Protein AF-A0A1S4BJF7-F1 (afdb_monomer_lite)

Foldseek 3Di:
DPPPVLVVLLVVLLVVLVVLLPPPPLVDQSQVDPVNLVSLLSLLVSCVVVVDLVSLLSSLVSLVSNLVSNLVSLVVDPDQCLSSLLSSLVSCLVCVVSNVHDSQVSLLSCLPRRLLPCLLPLVSLQSVLVSCLVCVVSCCVVPLVSLLVSVLSNLSSDLNNDPVCLVSVLSNVVSNDDVPRVVVVVVSLVPDPPSSVVSVVCSVPVPPPPDDDD

Secondary structure (DSSP, 8-state):
--HHHHHHHHHHHHHHHHHHHH---TTS-GGG-HHHHHHHHHHHHHHHHH--HHHHHHHHHHHHHHHHHHHHHTTT-SS--HHHHHHHHHHHHHHTTTTT--HHHHHHHIIIIIIHHHTT-HHHHHHHHHHHHHHHHHHHHH-TTHHHHTHHHHHHHHHHHGGGGHHHHHHHGGGT--TTTSTTHHHHHHTS-HHHHHHHHHHHHS--------

Sequence (214 aa):
MAGGDKYKEFDFHLRSLSHSARDSNFANDPASDPSLLNSVKSLCDLCISEKSEDLIARVYPHLNRIFQRCVASISQSQTSNGLLLLAILQFFLDFGDVVLHDADPSLRTLFKSCLSREFADPIVAEATLGFLNANKKKISSSFPTLLPQFFPLLLKLIAWNGEKLEKAFLRVFPGLISQGSFLPLFPSIIDLPSECYFMAFLLILTPNEKKVKQ

InterPro domains:
  IPR016024 Armadillo-type fold [SSF48371] (39-183)
  IPR055450 AP-5 complex subunit zeta-1, ARM repeats domain [PF14764] (32-156)

pLDDT: mean 78.43, std 15.4, range [32.41, 94.75]

Organism: Nicotiana tabacum (NCBI:txid4097)

Radius of gyration: 19.01 Å; chains: 1; bounding box: 56×29×50 Å

Structure (mmCIF, N/CA/C/O backbone):
data_AF-A0A1S4BJF7-F1
#
_entry.id   AF-A0A1S4BJF7-F1
#
loop_
_atom_site.group_PDB
_atom_site.id
_atom_site.type_symbol
_atom_site.label_atom_id
_atom_site.label_alt_id
_atom_site.label_comp_id
_atom_site.label_asym_id
_atom_site.label_entity_id
_atom_site.label_seq_id
_atom_site.pdbx_PDB_ins_code
_atom_site.Cartn_x
_atom_site.Cartn_y
_atom_site.Cartn_z
_atom_site.occupancy
_atom_site.B_iso_or_equiv
_atom_site.auth_seq_id
_atom_site.auth_comp_id
_atom_site.auth_asym_id
_atom_site.auth_atom_id
_atom_site.pdbx_PDB_model_num
ATOM 1 N N . MET A 1 1 ? 17.438 11.650 -27.540 1.00 46.03 1 MET A N 1
ATOM 2 C CA . MET A 1 1 ? 18.397 11.975 -26.456 1.00 46.03 1 MET A CA 1
ATOM 3 C C . MET A 1 1 ? 17.790 11.916 -25.041 1.00 46.03 1 MET A C 1
ATOM 5 O O . MET A 1 1 ? 18.494 12.238 -24.102 1.00 46.03 1 MET A O 1
ATOM 9 N N . ALA A 1 2 ? 16.552 11.434 -24.837 1.00 54.03 2 ALA A N 1
ATOM 10 C CA . ALA A 1 2 ? 15.895 11.441 -23.517 1.00 54.03 2 ALA A CA 1
ATOM 11 C C . ALA A 1 2 ? 16.283 10.284 -22.562 1.00 54.03 2 ALA A C 1
ATOM 13 O O . ALA A 1 2 ? 16.034 10.374 -21.366 1.00 54.03 2 ALA A O 1
ATOM 14 N N . GLY A 1 3 ? 16.897 9.202 -23.060 1.00 57.12 3 GLY A N 1
ATOM 15 C CA . GLY A 1 3 ? 17.257 8.043 -22.226 1.00 57.12 3 GLY A CA 1
ATOM 16 C C . GLY A 1 3 ? 18.505 8.239 -21.353 1.00 57.12 3 GLY A C 1
ATOM 17 O O . GLY A 1 3 ? 18.641 7.584 -20.326 1.00 57.12 3 GLY A O 1
ATOM 18 N N . GLY A 1 4 ? 19.408 9.152 -21.731 1.00 66.94 4 GLY A N 1
ATOM 19 C CA . GLY A 1 4 ? 20.685 9.346 -21.033 1.00 66.94 4 GLY A CA 1
ATOM 20 C C . GLY A 1 4 ? 20.566 10.074 -19.693 1.00 66.94 4 GLY A C 1
ATOM 21 O O . GLY A 1 4 ? 21.329 9.784 -18.776 1.00 66.94 4 GLY A O 1
ATOM 22 N N . ASP A 1 5 ? 19.607 10.990 -19.556 1.00 73.94 5 ASP A N 1
ATOM 23 C CA . ASP A 1 5 ? 19.430 11.744 -18.310 1.00 73.94 5 ASP A CA 1
ATOM 24 C C . ASP A 1 5 ? 18.635 10.953 -17.265 1.00 73.94 5 ASP A C 1
ATOM 26 O O . ASP A 1 5 ? 19.030 10.938 -16.101 1.00 73.94 5 ASP A O 1
ATOM 30 N N . LYS A 1 6 ? 17.634 10.165 -17.687 1.00 75.00 6 LYS A N 1
ATOM 31 C CA . LYS A 1 6 ? 16.934 9.219 -16.799 1.00 75.00 6 LYS A CA 1
ATOM 32 C C . LYS A 1 6 ? 17.877 8.191 -16.170 1.00 75.00 6 LYS A C 1
ATOM 34 O O . LYS A 1 6 ? 17.723 7.841 -15.006 1.00 75.00 6 LYS A O 1
ATOM 39 N N . TYR A 1 7 ? 18.869 7.714 -16.923 1.00 77.31 7 TYR A N 1
ATOM 40 C CA . TYR A 1 7 ? 19.840 6.740 -16.414 1.00 77.31 7 TYR A CA 1
ATOM 41 C C . TYR A 1 7 ? 20.777 7.344 -15.356 1.00 77.31 7 TYR A C 1
ATOM 43 O O . TYR A 1 7 ? 21.117 6.683 -14.378 1.00 77.31 7 TYR A O 1
ATOM 51 N N . LYS A 1 8 ? 21.157 8.620 -15.510 1.00 81.25 8 LYS A N 1
ATOM 52 C CA . LYS A 1 8 ? 21.938 9.344 -14.492 1.00 81.25 8 LYS A CA 1
ATOM 53 C C . LYS A 1 8 ? 21.124 9.579 -13.221 1.00 81.25 8 LYS A C 1
ATOM 55 O O . LYS A 1 8 ? 21.661 9.428 -12.128 1.00 81.25 8 LYS A O 1
ATOM 60 N N . GLU A 1 9 ? 19.850 9.938 -13.365 1.00 83.00 9 GLU A N 1
ATOM 61 C CA . GLU A 1 9 ? 18.917 10.110 -12.246 1.00 83.00 9 GLU A CA 1
ATOM 62 C C . GLU A 1 9 ? 18.687 8.785 -11.502 1.00 83.00 9 GLU A C 1
ATOM 64 O O . GLU A 1 9 ? 18.772 8.734 -10.275 1.00 83.00 9 GLU A O 1
ATOM 69 N N . PHE A 1 10 ? 18.521 7.686 -12.243 1.00 84.62 10 PHE A N 1
ATOM 70 C CA . PHE A 1 10 ? 18.477 6.333 -11.692 1.00 84.62 10 PHE A CA 1
ATOM 71 C C . PHE A 1 10 ? 19.734 6.003 -10.878 1.00 84.62 10 PHE A C 1
ATOM 73 O O . PHE A 1 10 ? 19.630 5.611 -9.716 1.00 84.62 10 PHE A O 1
ATOM 80 N N . ASP A 1 11 ? 20.926 6.193 -11.451 1.00 85.56 11 ASP A N 1
ATOM 81 C CA . ASP A 1 11 ? 22.185 5.903 -10.760 1.00 85.56 11 ASP A CA 1
ATOM 82 C C . ASP A 1 11 ? 22.385 6.799 -9.527 1.00 85.56 11 ASP A C 1
ATOM 84 O O . ASP A 1 11 ? 22.942 6.345 -8.524 1.00 85.56 11 ASP A O 1
ATOM 88 N N . PHE A 1 12 ? 21.920 8.052 -9.564 1.00 87.75 12 PHE A N 1
ATOM 89 C CA . PHE A 1 12 ? 21.938 8.953 -8.412 1.00 87.75 12 PHE A CA 1
ATOM 90 C C . PHE A 1 12 ? 21.076 8.413 -7.264 1.00 87.75 12 PHE A C 1
ATOM 92 O O . PHE A 1 12 ? 21.584 8.222 -6.154 1.00 87.75 12 PHE A O 1
ATOM 99 N N . HIS A 1 13 ? 19.806 8.096 -7.529 1.00 86.88 13 HIS A N 1
ATOM 100 C CA . HIS A 1 13 ? 18.913 7.554 -6.504 1.00 86.88 13 HIS A CA 1
ATOM 101 C C . HIS A 1 13 ? 19.388 6.188 -6.004 1.00 86.88 13 HIS A C 1
ATOM 103 O O . HIS A 1 13 ? 19.407 5.949 -4.798 1.00 86.88 13 HIS A O 1
ATOM 109 N N . LEU A 1 14 ? 19.873 5.314 -6.889 1.00 84.75 14 LEU A N 1
ATOM 110 C CA . LEU A 1 14 ? 20.395 4.002 -6.506 1.00 84.75 14 LEU A CA 1
ATOM 111 C C . LEU A 1 14 ? 21.620 4.112 -5.582 1.00 84.75 14 LEU A C 1
ATOM 113 O O . LEU A 1 14 ? 21.759 3.338 -4.629 1.00 84.75 14 LEU A O 1
ATOM 117 N N . ARG A 1 15 ? 22.502 5.094 -5.818 1.00 85.38 15 ARG A N 1
ATOM 118 C CA . ARG A 1 15 ? 23.634 5.390 -4.924 1.00 85.38 15 ARG A CA 1
ATOM 119 C C . ARG A 1 15 ? 23.167 5.911 -3.568 1.00 85.38 15 ARG A C 1
ATOM 121 O O . ARG A 1 15 ? 23.707 5.465 -2.557 1.00 85.38 15 ARG A O 1
ATOM 128 N N . SER A 1 16 ? 22.164 6.789 -3.541 1.00 83.31 16 SER A N 1
ATOM 129 C CA . SER A 1 16 ? 21.554 7.279 -2.297 1.00 83.31 16 SER A CA 1
ATOM 130 C C . SER A 1 16 ? 20.980 6.120 -1.472 1.00 83.31 16 SER A C 1
ATOM 132 O O . SER A 1 16 ? 21.406 5.919 -0.335 1.00 83.31 16 SER A O 1
ATOM 134 N N . LEU A 1 17 ? 20.155 5.252 -2.077 1.00 81.31 17 LEU A N 1
ATOM 135 C CA . LEU A 1 17 ? 19.636 4.052 -1.406 1.00 81.31 17 LEU A CA 1
ATOM 136 C C . LEU A 1 17 ? 20.756 3.138 -0.905 1.00 81.31 17 LEU A C 1
ATOM 138 O O . LEU A 1 17 ? 20.667 2.586 0.189 1.00 81.31 17 LEU A O 1
ATOM 142 N N . SER A 1 18 ? 21.816 2.957 -1.694 1.00 79.62 18 SER A N 1
ATOM 143 C CA . SER A 1 18 ? 22.956 2.121 -1.307 1.00 79.62 18 SER A CA 1
ATOM 144 C C . SER A 1 18 ? 23.683 2.652 -0.073 1.00 79.62 18 SER A C 1
ATOM 146 O O . SER A 1 18 ? 24.139 1.853 0.746 1.00 79.62 18 SER A O 1
ATOM 148 N N . HIS A 1 19 ? 23.797 3.975 0.060 1.00 78.44 19 HIS A N 1
ATOM 149 C CA . HIS A 1 19 ? 24.407 4.620 1.219 1.00 78.44 19 HIS A CA 1
ATOM 150 C C . HIS A 1 19 ? 23.544 4.409 2.467 1.00 78.44 19 HIS A C 1
ATOM 152 O O . HIS A 1 19 ? 24.004 3.792 3.430 1.00 78.44 19 HIS A O 1
ATOM 158 N N . SER A 1 20 ? 22.255 4.746 2.383 1.00 74.25 20 SER A N 1
ATOM 159 C CA . SER A 1 20 ? 21.293 4.547 3.474 1.00 74.25 20 SER A CA 1
ATOM 160 C C . SER A 1 20 ? 21.140 3.072 3.864 1.00 74.25 20 SER A C 1
ATOM 162 O O . SER A 1 20 ? 20.915 2.745 5.026 1.00 74.25 20 SER A O 1
ATOM 164 N N . ALA A 1 21 ? 21.308 2.143 2.918 1.00 67.94 21 ALA A N 1
ATOM 165 C CA . ALA A 1 21 ? 21.267 0.708 3.184 1.00 67.94 21 ALA A CA 1
ATOM 166 C C . ALA A 1 21 ? 22.549 0.170 3.854 1.00 67.94 21 ALA A C 1
ATOM 168 O O . ALA A 1 21 ? 22.493 -0.874 4.523 1.00 67.94 21 ALA A O 1
ATOM 169 N N . ARG A 1 22 ? 23.695 0.850 3.692 1.00 65.31 22 ARG A N 1
ATOM 170 C CA . ARG A 1 22 ? 25.001 0.463 4.256 1.00 65.31 22 ARG A CA 1
ATOM 171 C C . ARG A 1 22 ? 25.251 0.988 5.660 1.00 65.31 22 ARG A C 1
ATOM 173 O O . ARG A 1 22 ? 25.929 0.279 6.394 1.00 65.31 22 ARG A O 1
ATOM 180 N N . ASP A 1 23 ? 24.709 2.145 6.035 1.00 60.97 23 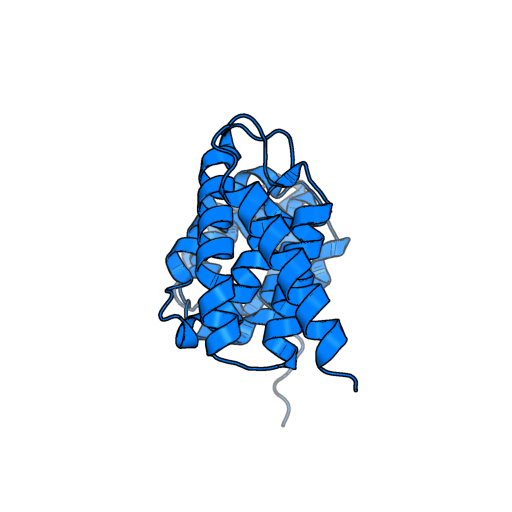ASP A N 1
ATOM 181 C CA . ASP A 1 23 ? 24.995 2.772 7.333 1.00 60.97 23 ASP A CA 1
ATOM 182 C C . ASP A 1 23 ? 24.649 1.841 8.495 1.00 60.97 23 ASP A C 1
ATOM 184 O O . ASP A 1 23 ? 23.496 1.702 8.872 1.00 60.97 23 ASP A O 1
ATOM 188 N N . SER A 1 24 ? 25.628 1.145 9.062 1.00 52.16 24 SER A N 1
ATOM 189 C CA . SER A 1 24 ? 25.427 0.084 10.060 1.00 52.16 24 SER A CA 1
ATOM 190 C C . SER A 1 24 ? 24.927 0.589 11.417 1.00 52.16 24 SER A C 1
ATOM 192 O O . SER A 1 24 ? 24.656 -0.209 12.313 1.00 52.16 24 SER A O 1
ATOM 194 N N . ASN A 1 25 ? 24.795 1.904 11.578 1.00 54.12 25 ASN A N 1
ATOM 195 C CA . ASN A 1 25 ? 24.265 2.513 12.783 1.00 54.12 25 ASN A CA 1
ATOM 196 C C . ASN A 1 25 ? 22.740 2.371 12.798 1.00 54.12 25 ASN A C 1
ATOM 198 O O . ASN A 1 25 ? 22.030 3.221 12.272 1.00 54.12 25 ASN A O 1
ATOM 202 N N . PHE A 1 26 ? 22.242 1.327 13.467 1.00 52.50 26 PHE A N 1
ATOM 203 C CA . PHE A 1 26 ? 20.823 1.175 13.836 1.00 52.50 26 PHE A CA 1
ATOM 204 C C . PHE A 1 26 ? 20.265 2.379 14.622 1.00 52.50 26 PHE A C 1
ATOM 206 O O . PHE A 1 26 ? 19.054 2.517 14.740 1.00 52.50 26 PHE A O 1
ATOM 213 N N . ALA A 1 27 ? 21.142 3.250 15.134 1.00 50.41 27 ALA A N 1
ATOM 214 C CA . ALA A 1 27 ? 20.790 4.513 15.775 1.00 50.41 27 ALA A CA 1
ATOM 215 C C . ALA A 1 27 ? 20.279 5.591 14.797 1.00 50.41 27 ALA A C 1
ATOM 217 O O . ALA A 1 27 ? 19.577 6.501 15.228 1.00 50.41 27 ALA A O 1
ATOM 218 N N . ASN A 1 28 ? 20.611 5.501 13.501 1.00 60.16 28 ASN A N 1
ATOM 219 C CA . ASN A 1 28 ? 20.087 6.416 12.489 1.00 60.16 28 ASN A CA 1
ATOM 220 C C . ASN A 1 28 ? 18.817 5.819 11.878 1.00 60.16 28 ASN A C 1
ATOM 222 O O . ASN A 1 28 ? 18.861 4.865 11.098 1.00 60.16 28 ASN A O 1
ATOM 226 N N . ASP A 1 29 ? 17.686 6.396 12.268 1.00 65.38 29 ASP A N 1
ATOM 227 C CA . ASP A 1 29 ? 16.352 6.045 11.801 1.00 65.38 29 ASP A CA 1
ATOM 228 C C . ASP A 1 29 ? 16.198 6.374 10.300 1.00 65.38 29 ASP A C 1
ATOM 230 O O . ASP A 1 29 ? 16.301 7.546 9.926 1.00 65.38 29 ASP A O 1
ATOM 234 N N . PRO A 1 30 ? 15.964 5.380 9.418 1.00 66.75 30 PRO A N 1
ATOM 235 C CA . PRO A 1 30 ? 15.875 5.602 7.973 1.00 66.75 30 PRO A CA 1
ATOM 236 C C . PRO A 1 30 ? 14.804 6.623 7.570 1.00 66.75 30 PRO A C 1
ATOM 238 O O . PRO A 1 30 ? 14.972 7.321 6.573 1.00 66.75 30 PRO A O 1
ATOM 241 N N . ALA A 1 31 ? 13.721 6.738 8.343 1.00 68.56 31 ALA A N 1
ATOM 242 C CA . ALA A 1 31 ? 12.649 7.697 8.086 1.00 68.56 31 ALA A CA 1
ATOM 243 C C . ALA A 1 31 ? 12.996 9.151 8.455 1.00 68.56 31 ALA A C 1
ATOM 245 O O . ALA A 1 31 ? 12.274 10.064 8.057 1.00 68.56 31 ALA A O 1
ATOM 246 N N . SER A 1 32 ? 14.118 9.392 9.142 1.00 69.38 32 SER A N 1
ATOM 247 C CA . SER A 1 32 ? 14.581 10.753 9.448 1.00 69.38 32 SER A CA 1
ATOM 248 C C . SER A 1 32 ? 15.118 11.502 8.224 1.00 69.38 32 SER A C 1
ATOM 250 O O . SER A 1 32 ? 15.211 12.727 8.261 1.00 69.38 32 SER A O 1
ATOM 252 N N . ASP A 1 33 ? 15.464 10.797 7.141 1.00 76.81 33 ASP A N 1
ATOM 253 C CA . ASP A 1 33 ? 15.934 11.410 5.900 1.00 76.81 33 ASP A CA 1
ATOM 254 C C . ASP A 1 33 ? 14.800 11.496 4.855 1.00 76.81 33 ASP A C 1
ATOM 256 O O . ASP A 1 33 ? 14.490 10.504 4.183 1.00 76.81 33 ASP A O 1
ATOM 260 N N . PRO A 1 34 ? 14.181 12.675 4.644 1.00 77.38 34 PRO A N 1
ATOM 261 C CA . PRO A 1 34 ? 13.113 12.831 3.655 1.00 77.38 34 PRO A CA 1
ATOM 262 C C . PRO A 1 34 ? 13.593 12.598 2.212 1.00 77.38 34 PRO A C 1
ATOM 264 O O . PRO A 1 34 ? 12.782 12.285 1.334 1.00 77.38 34 PRO A O 1
ATOM 267 N N . SER A 1 35 ? 14.899 12.711 1.942 1.00 82.94 35 SER A N 1
ATOM 268 C CA . SER A 1 35 ? 15.463 12.448 0.615 1.00 82.94 35 SER A CA 1
ATOM 269 C C . SER A 1 35 ? 15.438 10.958 0.254 1.00 82.94 35 SER A C 1
ATOM 271 O O . SER A 1 35 ? 15.328 10.612 -0.929 1.00 82.94 35 SER A O 1
ATOM 273 N N . LEU A 1 36 ? 15.437 10.075 1.260 1.00 86.94 36 LEU A N 1
ATOM 274 C CA . LEU A 1 36 ? 15.339 8.632 1.070 1.00 86.94 36 LEU A CA 1
ATOM 275 C C . LEU A 1 36 ? 13.960 8.235 0.541 1.00 86.94 36 LEU A C 1
ATOM 277 O O . LEU A 1 36 ? 13.870 7.497 -0.440 1.00 86.94 36 LEU A O 1
ATOM 281 N N . LEU A 1 37 ? 12.885 8.765 1.136 1.00 87.50 37 LEU A N 1
ATOM 282 C CA . LEU A 1 37 ? 11.517 8.519 0.668 1.00 87.50 37 LEU A CA 1
ATOM 283 C C . LEU A 1 37 ? 11.335 8.972 -0.783 1.00 87.50 37 LEU A C 1
ATOM 285 O O . LEU A 1 37 ? 10.760 8.242 -1.591 1.00 87.50 37 LEU A O 1
ATOM 289 N N . ASN A 1 38 ? 11.847 10.158 -1.117 1.00 87.69 38 ASN A N 1
ATOM 290 C CA . ASN A 1 38 ? 11.799 10.671 -2.483 1.00 87.69 38 ASN A CA 1
ATOM 291 C C . ASN A 1 38 ? 12.586 9.773 -3.441 1.00 87.69 38 ASN A C 1
ATOM 293 O O . ASN A 1 38 ? 12.077 9.432 -4.501 1.00 87.69 38 ASN A O 1
ATOM 2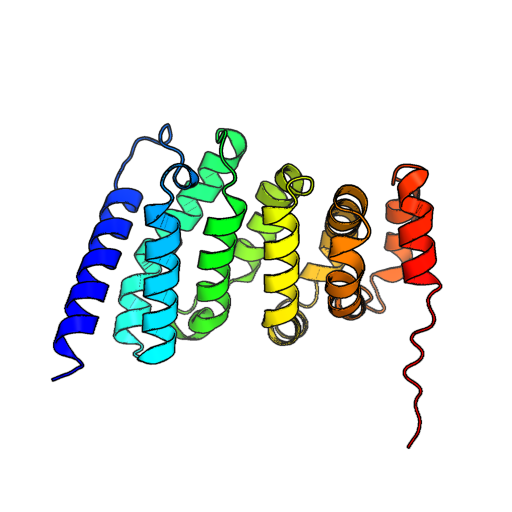97 N N . SER A 1 39 ? 13.773 9.312 -3.044 1.00 89.62 39 SER A N 1
ATOM 298 C CA . SER A 1 39 ? 14.583 8.420 -3.878 1.00 89.62 39 SER A CA 1
ATOM 299 C C . SER A 1 39 ? 13.923 7.063 -4.118 1.00 89.62 39 SER A C 1
ATOM 301 O O . SER A 1 39 ? 13.978 6.548 -5.233 1.00 89.62 39 SER A O 1
ATOM 303 N N . VAL A 1 40 ? 13.258 6.495 -3.107 1.00 90.44 40 VAL A N 1
ATOM 304 C CA . VAL A 1 40 ? 12.469 5.264 -3.266 1.00 90.44 40 VAL A CA 1
ATOM 305 C C . VAL A 1 40 ? 11.328 5.484 -4.259 1.00 90.44 40 VAL A C 1
ATOM 307 O O . VAL A 1 40 ? 11.192 4.701 -5.193 1.00 90.44 40 VAL A O 1
ATOM 310 N N . LYS A 1 41 ? 10.548 6.563 -4.107 1.00 90.50 41 LYS A N 1
ATOM 311 C CA . LYS A 1 41 ? 9.439 6.881 -5.022 1.00 90.50 41 LYS A CA 1
ATOM 312 C C . LYS A 1 41 ? 9.919 7.081 -6.461 1.00 90.50 41 LYS A C 1
ATOM 314 O O . LYS A 1 41 ? 9.380 6.438 -7.354 1.00 90.50 41 LYS A O 1
ATOM 319 N N . SER A 1 42 ? 10.975 7.868 -6.672 1.00 89.62 42 SER A N 1
ATOM 320 C CA . SER A 1 42 ? 11.548 8.093 -8.005 1.00 89.62 42 SER A CA 1
ATOM 321 C C . SER A 1 42 ? 12.010 6.793 -8.669 1.00 89.62 42 SER A C 1
ATOM 323 O O . SER A 1 42 ? 11.765 6.585 -9.855 1.00 89.62 42 SER A O 1
ATOM 325 N N . LEU A 1 43 ? 12.648 5.882 -7.921 1.00 88.69 43 LEU A N 1
ATOM 326 C CA . LEU A 1 43 ? 13.045 4.580 -8.465 1.00 88.69 43 LEU A CA 1
ATOM 327 C C . LEU A 1 43 ? 11.843 3.694 -8.801 1.00 88.69 43 LEU A C 1
ATOM 329 O O . LEU A 1 43 ? 11.872 3.021 -9.832 1.00 88.69 43 LEU A O 1
ATOM 333 N N . CYS A 1 44 ? 10.793 3.700 -7.976 1.00 88.56 44 CYS A N 1
ATOM 334 C CA . CYS A 1 44 ? 9.549 2.997 -8.285 1.00 88.56 44 CYS A CA 1
ATOM 335 C C . CYS A 1 44 ? 8.925 3.529 -9.582 1.00 88.56 44 CYS A C 1
ATOM 337 O O . CYS A 1 44 ? 8.613 2.739 -10.471 1.00 88.56 44 CYS A O 1
ATOM 339 N N . ASP A 1 45 ? 8.820 4.850 -9.729 1.00 89.12 45 ASP A N 1
ATOM 340 C CA . ASP A 1 45 ? 8.252 5.493 -10.918 1.00 89.12 45 ASP A CA 1
ATOM 341 C C . ASP A 1 45 ? 9.076 5.191 -12.180 1.00 89.12 45 ASP A C 1
ATOM 343 O O . ASP A 1 45 ? 8.517 4.890 -13.239 1.00 89.12 45 ASP A O 1
ATOM 347 N N . LEU A 1 46 ? 10.409 5.177 -12.068 1.00 88.75 46 LEU A N 1
ATOM 348 C CA . LEU A 1 46 ? 11.303 4.761 -13.151 1.00 88.75 46 LEU A CA 1
ATOM 349 C C . LEU A 1 46 ? 11.095 3.289 -13.535 1.00 88.75 46 LEU A C 1
ATOM 351 O O . LEU A 1 46 ? 11.004 2.982 -14.724 1.00 88.75 46 LEU A O 1
ATOM 355 N N . CYS A 1 47 ? 10.958 2.386 -12.559 1.00 89.44 47 CYS A N 1
ATOM 356 C CA . CYS A 1 47 ? 10.677 0.970 -12.824 1.00 89.44 47 CYS A CA 1
ATOM 357 C C . CYS A 1 47 ? 9.319 0.780 -13.518 1.00 89.44 47 CYS A C 1
ATOM 359 O O . CYS A 1 47 ? 9.210 -0.022 -14.446 1.00 89.44 47 CYS A O 1
ATOM 361 N N . ILE A 1 48 ? 8.300 1.553 -13.126 1.00 87.56 48 ILE A N 1
ATOM 362 C CA . ILE A 1 48 ? 6.971 1.542 -13.759 1.00 87.56 48 ILE A CA 1
ATOM 363 C C . ILE A 1 48 ? 7.041 2.079 -15.196 1.00 87.56 48 ILE A C 1
ATOM 365 O O . ILE A 1 48 ? 6.392 1.525 -16.087 1.00 87.56 48 ILE A O 1
ATOM 369 N N . SER A 1 49 ? 7.824 3.138 -15.432 1.00 87.62 49 SER A N 1
ATOM 370 C CA . SER A 1 49 ? 7.974 3.766 -16.750 1.00 87.62 49 SER A CA 1
ATOM 371 C C . SER A 1 49 ? 8.740 2.889 -17.739 1.00 87.62 49 SER A C 1
ATOM 373 O O . SER A 1 49 ? 8.340 2.804 -18.896 1.00 87.62 49 SER A O 1
ATOM 375 N N . GLU A 1 50 ? 9.865 2.308 -17.326 1.00 85.69 50 GLU A N 1
ATOM 376 C CA . GLU A 1 50 ? 10.768 1.580 -18.229 1.00 85.69 50 GLU A CA 1
ATOM 377 C C . GLU A 1 50 ? 10.392 0.093 -18.356 1.00 85.69 50 GLU A C 1
ATOM 379 O O . GLU A 1 50 ? 10.704 -0.527 -19.368 1.00 85.69 50 GLU A O 1
ATOM 384 N N . LYS A 1 51 ? 9.709 -0.489 -17.353 1.00 82.75 51 LYS A N 1
ATOM 385 C CA . LYS A 1 51 ? 9.310 -1.914 -17.292 1.00 82.75 51 LYS A CA 1
ATOM 386 C C . LYS A 1 51 ? 10.443 -2.905 -17.601 1.00 82.75 51 LYS A C 1
ATOM 388 O O . LYS A 1 51 ? 10.201 -3.999 -18.100 1.00 82.75 51 LYS A O 1
ATOM 393 N N . SER A 1 52 ? 11.683 -2.521 -17.310 1.00 89.12 52 SER A N 1
ATOM 394 C CA . SER A 1 52 ? 12.859 -3.367 -17.505 1.00 89.12 52 SER A CA 1
ATOM 395 C C . SER A 1 52 ? 13.053 -4.280 -16.297 1.00 89.12 52 SER A C 1
ATOM 397 O O . SER A 1 52 ? 13.296 -3.801 -15.187 1.00 89.12 52 SER A O 1
ATOM 399 N N . GLU A 1 53 ? 12.984 -5.592 -16.523 1.00 90.25 53 GLU A N 1
ATOM 400 C CA . GLU A 1 53 ? 13.224 -6.607 -15.488 1.00 90.25 53 GLU A CA 1
ATOM 401 C C . GLU A 1 53 ? 14.631 -6.484 -14.881 1.00 90.25 53 GLU A C 1
ATOM 403 O O . GLU A 1 53 ? 14.788 -6.613 -13.668 1.00 90.25 53 GLU A O 1
ATOM 408 N N . ASP A 1 54 ? 15.635 -6.111 -15.683 1.00 89.31 54 ASP A N 1
ATOM 409 C CA . ASP A 1 54 ? 17.005 -5.879 -15.211 1.00 89.31 54 ASP A CA 1
ATOM 410 C C . ASP A 1 54 ? 17.096 -4.718 -14.209 1.00 89.31 54 ASP A C 1
ATOM 412 O O . ASP A 1 54 ? 17.788 -4.811 -13.190 1.00 89.31 54 ASP A O 1
ATOM 416 N N . LEU A 1 55 ? 16.397 -3.605 -14.471 1.00 88.38 55 LEU A N 1
ATOM 417 C CA . LEU A 1 55 ? 16.367 -2.464 -13.547 1.00 88.38 55 LEU A CA 1
ATOM 418 C C . LEU A 1 55 ? 15.659 -2.836 -12.245 1.00 88.38 55 LEU A C 1
ATOM 420 O O . LEU A 1 55 ? 16.165 -2.540 -11.162 1.00 88.38 55 LEU A O 1
ATOM 424 N N . ILE A 1 56 ? 14.529 -3.535 -12.351 1.00 92.31 56 ILE A N 1
ATOM 425 C CA . ILE A 1 56 ? 13.752 -4.017 -11.207 1.00 92.31 56 ILE A CA 1
ATOM 426 C C . ILE A 1 56 ? 14.618 -4.935 -10.328 1.00 92.31 56 ILE A C 1
ATOM 428 O O . ILE A 1 56 ? 14.717 -4.717 -9.116 1.00 92.31 56 ILE A O 1
ATOM 432 N N . ALA A 1 57 ? 15.310 -5.905 -10.933 1.00 91.31 57 ALA A N 1
ATOM 433 C CA . ALA A 1 57 ? 16.195 -6.835 -10.236 1.00 91.31 57 ALA A CA 1
ATOM 434 C C . ALA A 1 57 ? 17.376 -6.130 -9.549 1.00 91.31 57 ALA A C 1
ATOM 436 O O . ALA A 1 57 ? 17.825 -6.564 -8.488 1.00 91.31 57 ALA A O 1
ATOM 437 N N . ARG A 1 58 ? 17.864 -5.013 -10.107 1.00 90.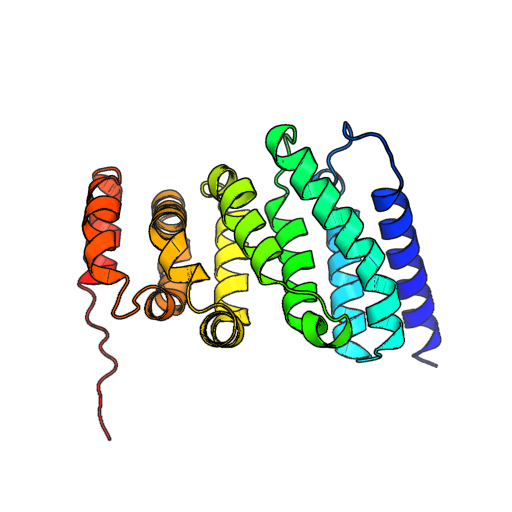81 58 ARG A N 1
ATOM 438 C CA . ARG A 1 58 ? 18.914 -4.189 -9.487 1.00 90.81 58 ARG A CA 1
ATOM 439 C C . ARG A 1 58 ? 18.406 -3.366 -8.309 1.00 90.81 58 ARG A C 1
ATOM 441 O O . ARG A 1 58 ? 19.132 -3.229 -7.332 1.00 90.81 58 ARG A O 1
ATOM 448 N N . VAL A 1 59 ? 17.198 -2.809 -8.383 1.00 91.88 59 VAL A N 1
ATOM 449 C CA . VAL A 1 59 ? 16.628 -1.955 -7.322 1.00 91.88 59 VAL A CA 1
ATOM 450 C C . VAL A 1 59 ? 16.173 -2.784 -6.118 1.00 91.88 59 VAL A C 1
ATOM 452 O O . VAL A 1 59 ? 16.373 -2.376 -4.969 1.00 91.88 59 VAL A O 1
ATOM 455 N N . TYR A 1 60 ? 15.609 -3.967 -6.365 1.00 93.12 60 TYR A N 1
ATOM 456 C CA . TYR A 1 60 ? 14.985 -4.803 -5.341 1.00 93.12 60 TYR A CA 1
ATOM 457 C C . TYR A 1 60 ? 15.867 -5.091 -4.105 1.00 93.12 60 TYR A C 1
ATOM 459 O O . TYR A 1 60 ? 15.398 -4.841 -2.991 1.00 93.12 60 TYR A O 1
ATOM 467 N N . PRO A 1 61 ? 17.139 -5.533 -4.223 1.00 91.94 61 PRO A N 1
ATOM 468 C CA . PRO A 1 61 ? 17.976 -5.822 -3.056 1.00 91.94 61 PRO A CA 1
ATOM 469 C C . PRO A 1 61 ? 18.189 -4.608 -2.145 1.00 91.94 61 PRO A C 1
ATOM 471 O O . PRO A 1 61 ? 18.269 -4.755 -0.923 1.00 91.94 61 PRO A O 1
ATOM 474 N N . HIS A 1 62 ? 18.258 -3.403 -2.720 1.00 90.56 62 HIS A N 1
ATOM 475 C CA . HIS A 1 62 ? 18.411 -2.166 -1.956 1.00 90.56 62 HIS A CA 1
ATOM 476 C C . HIS A 1 62 ? 17.133 -1.828 -1.190 1.00 90.56 62 HIS A C 1
ATOM 478 O O . HIS A 1 62 ? 17.199 -1.552 0.009 1.00 90.56 62 HIS A O 1
ATOM 484 N N . LEU A 1 63 ? 15.974 -1.919 -1.850 1.00 92.38 63 LEU A N 1
ATOM 485 C CA . LEU A 1 63 ? 14.676 -1.695 -1.212 1.00 92.38 63 LEU A CA 1
ATOM 486 C C . LEU A 1 63 ? 14.399 -2.715 -0.111 1.00 92.38 63 LEU A C 1
ATOM 488 O O . LEU A 1 63 ? 14.015 -2.328 0.990 1.00 92.38 63 LEU A O 1
ATOM 492 N N . ASN A 1 64 ? 14.660 -4.001 -0.360 1.00 93.00 64 ASN A N 1
ATOM 493 C CA . ASN A 1 64 ? 14.484 -5.038 0.652 1.00 93.00 64 ASN A CA 1
ATOM 494 C C . ASN A 1 64 ? 15.394 -4.795 1.862 1.00 93.00 64 ASN A C 1
ATOM 496 O O . ASN A 1 64 ? 14.949 -4.871 3.004 1.00 93.00 64 ASN A O 1
ATOM 500 N 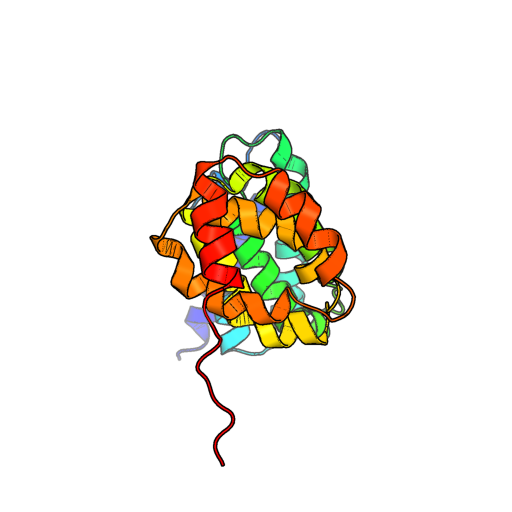N . ARG A 1 65 ? 16.651 -4.398 1.643 1.00 90.75 65 ARG A N 1
ATOM 501 C CA . ARG A 1 65 ? 17.565 -4.065 2.742 1.00 90.75 65 ARG A CA 1
ATOM 502 C C . ARG A 1 65 ? 17.080 -2.873 3.570 1.00 90.75 65 ARG A C 1
ATOM 504 O O . ARG A 1 65 ? 17.165 -2.927 4.795 1.00 90.75 65 ARG A O 1
ATOM 511 N N . ILE A 1 66 ? 16.559 -1.824 2.933 1.00 90.12 66 ILE A N 1
ATOM 512 C CA . ILE A 1 66 ? 15.972 -0.673 3.637 1.00 90.12 66 ILE A CA 1
ATOM 513 C C . ILE A 1 66 ? 14.718 -1.101 4.402 1.00 90.12 66 ILE A C 1
ATOM 515 O O . ILE A 1 66 ? 14.586 -0.749 5.571 1.00 90.12 66 ILE A O 1
ATOM 519 N N . PHE A 1 67 ? 13.847 -1.912 3.798 1.00 91.75 67 PHE A N 1
ATOM 520 C CA . PHE A 1 67 ? 12.646 -2.437 4.447 1.00 91.75 67 PHE A CA 1
ATOM 521 C C . PHE A 1 67 ? 12.985 -3.183 5.741 1.00 91.75 67 PHE A C 1
ATOM 523 O O . PHE A 1 67 ? 12.451 -2.848 6.796 1.00 91.75 67 PHE A O 1
ATOM 530 N N . GLN A 1 68 ? 13.924 -4.135 5.692 1.00 90.25 68 GLN A N 1
ATOM 531 C CA . GLN A 1 68 ? 14.333 -4.899 6.878 1.00 90.25 68 GLN A CA 1
ATOM 532 C C . GLN A 1 68 ? 14.921 -4.001 7.974 1.00 90.25 68 GLN A C 1
ATOM 534 O O . GLN A 1 68 ? 14.659 -4.210 9.157 1.00 90.25 68 GLN A O 1
ATOM 539 N N . ARG A 1 69 ? 15.683 -2.969 7.592 1.00 86.56 69 ARG A N 1
ATOM 540 C CA . ARG A 1 69 ? 16.220 -1.986 8.542 1.00 86.56 69 ARG A CA 1
ATOM 541 C C . ARG A 1 69 ? 15.123 -1.171 9.205 1.00 86.56 69 ARG A C 1
ATOM 543 O O . ARG A 1 69 ? 15.140 -1.064 10.424 1.00 86.56 69 ARG A O 1
ATOM 550 N N . CYS A 1 70 ? 14.180 -0.649 8.420 1.00 87.75 70 CYS A N 1
ATOM 551 C CA . CYS A 1 70 ? 13.036 0.093 8.942 1.00 87.75 70 CYS A CA 1
ATOM 552 C C . CYS A 1 70 ? 12.272 -0.780 9.936 1.00 87.75 70 CYS A C 1
ATOM 554 O O . CYS A 1 70 ? 12.040 -0.361 11.059 1.00 87.75 70 CYS A O 1
ATOM 556 N N . VAL A 1 71 ? 11.968 -2.031 9.568 1.00 87.88 71 VAL A N 1
ATOM 557 C CA . VAL A 1 71 ? 11.283 -2.986 10.451 1.00 87.88 71 VAL A CA 1
ATOM 558 C C . VAL A 1 71 ? 12.041 -3.201 11.764 1.00 87.88 71 VAL A C 1
ATOM 560 O O . VAL A 1 71 ? 11.421 -3.190 12.826 1.00 87.88 71 VAL A O 1
ATOM 563 N N . ALA A 1 72 ? 13.364 -3.362 11.710 1.00 86.00 72 ALA A N 1
ATOM 564 C CA . ALA A 1 72 ? 14.194 -3.526 12.901 1.00 86.00 72 ALA A CA 1
ATOM 565 C C . ALA A 1 72 ? 14.243 -2.262 13.780 1.00 86.00 72 ALA A C 1
ATOM 567 O O . ALA A 1 72 ? 14.341 -2.375 15.002 1.00 86.00 72 ALA A O 1
ATOM 568 N N . SER A 1 73 ? 14.155 -1.069 13.182 1.00 83.69 73 SER A N 1
ATOM 569 C CA . SER A 1 73 ? 14.198 0.207 13.898 1.00 83.69 73 SER A CA 1
ATOM 570 C C . SER A 1 73 ? 12.834 0.703 14.377 1.00 83.69 73 SER A C 1
ATOM 572 O O . SER A 1 73 ? 12.825 1.595 15.218 1.00 83.69 73 SER A O 1
ATOM 574 N N . ILE A 1 74 ? 11.703 0.125 13.933 1.00 82.12 74 ILE A N 1
ATOM 575 C CA . ILE A 1 74 ? 10.337 0.560 14.311 1.00 82.12 74 ILE A CA 1
ATOM 576 C C . ILE A 1 74 ? 10.236 0.822 15.819 1.00 82.12 74 ILE A C 1
ATOM 578 O O . ILE A 1 74 ? 9.802 1.890 16.233 1.00 82.12 74 ILE A O 1
ATOM 582 N N . SER A 1 75 ? 10.656 -0.123 16.662 1.00 75.12 75 SER A N 1
ATOM 583 C CA . SER A 1 75 ? 10.500 -0.002 18.120 1.00 75.12 75 SER A CA 1
ATOM 584 C C . SER A 1 75 ? 11.363 1.093 18.757 1.00 75.12 75 SER A C 1
ATOM 586 O O . SER A 1 75 ? 11.071 1.515 19.872 1.00 75.12 75 SER A O 1
ATOM 588 N N . GLN A 1 76 ? 12.426 1.523 18.078 1.00 71.69 76 GLN A N 1
ATOM 589 C CA . GLN A 1 76 ? 13.410 2.495 18.567 1.00 71.69 76 GLN A CA 1
ATOM 590 C C . GLN A 1 76 ? 13.252 3.872 17.902 1.00 71.69 76 GLN A C 1
ATOM 592 O O . GLN A 1 76 ? 13.805 4.853 18.395 1.00 71.69 76 GLN A O 1
ATOM 597 N N . SER A 1 77 ? 12.514 3.947 16.792 1.00 67.50 77 SER A N 1
ATOM 598 C CA . SER A 1 77 ? 12.363 5.152 15.986 1.00 67.50 77 SER A CA 1
ATOM 599 C C . SER A 1 77 ? 11.474 6.185 16.673 1.00 67.50 77 SER A C 1
ATOM 601 O O . SER A 1 77 ? 10.413 5.857 17.209 1.00 67.50 77 SER A O 1
ATOM 603 N N . GLN A 1 78 ? 11.903 7.447 16.616 1.00 64.62 78 GLN A N 1
ATOM 604 C CA . GLN A 1 78 ? 11.073 8.602 16.975 1.00 64.62 78 GLN A CA 1
ATOM 605 C C . GLN A 1 78 ? 10.349 9.184 15.752 1.00 64.62 78 GLN A C 1
ATOM 607 O O . GLN A 1 78 ? 9.453 10.008 15.916 1.00 64.62 78 GLN A O 1
ATOM 612 N N . THR A 1 79 ? 10.725 8.772 14.531 1.00 66.38 79 THR A N 1
ATOM 613 C CA . THR A 1 79 ? 10.060 9.197 13.292 1.00 66.38 79 THR A CA 1
ATOM 614 C C . THR A 1 79 ? 9.192 8.080 12.708 1.00 66.38 79 THR A C 1
ATOM 616 O O . THR A 1 79 ? 9.393 6.892 12.997 1.00 66.38 79 THR A O 1
ATOM 619 N N . SER A 1 80 ? 8.176 8.474 11.936 1.00 72.12 80 SER A N 1
ATOM 620 C CA . SER A 1 80 ? 7.207 7.563 11.333 1.00 72.12 80 SER A CA 1
ATOM 621 C C . SER A 1 80 ? 7.814 6.842 10.133 1.00 72.12 80 SER A C 1
ATOM 623 O O . SER A 1 80 ? 8.078 7.422 9.078 1.00 72.12 80 SER A O 1
ATOM 625 N N . ASN A 1 81 ? 8.010 5.531 10.276 1.00 83.19 81 ASN A N 1
ATOM 626 C CA . ASN A 1 81 ? 8.514 4.686 9.192 1.00 83.19 81 ASN A CA 1
ATOM 627 C C . ASN A 1 81 ? 7.402 4.292 8.201 1.00 83.19 81 ASN A C 1
ATOM 629 O O . ASN A 1 81 ? 7.693 3.753 7.128 1.00 83.19 81 ASN A O 1
ATOM 633 N N . GLY A 1 82 ? 6.134 4.588 8.517 1.00 86.94 82 GLY A N 1
ATOM 634 C CA . GLY A 1 82 ? 4.971 4.162 7.740 1.00 86.94 82 GLY A CA 1
ATOM 635 C C . GLY A 1 82 ? 5.011 4.558 6.267 1.00 86.94 82 GLY A C 1
ATOM 636 O O . GLY A 1 82 ? 4.791 3.710 5.405 1.00 86.94 82 GLY A O 1
ATOM 637 N N . LEU A 1 83 ? 5.351 5.808 5.941 1.00 90.25 83 LEU A N 1
ATOM 638 C CA . LEU A 1 83 ? 5.350 6.277 4.547 1.00 90.25 83 LEU A CA 1
ATOM 639 C C . LEU A 1 83 ? 6.423 5.599 3.689 1.00 90.25 83 LEU A C 1
ATOM 641 O O . LEU A 1 83 ? 6.167 5.254 2.533 1.00 90.25 83 LEU A O 1
ATOM 645 N N . LEU A 1 84 ? 7.612 5.397 4.257 1.00 90.81 84 LEU A N 1
ATOM 646 C CA . LEU A 1 84 ? 8.717 4.721 3.584 1.00 90.81 84 LEU A CA 1
ATOM 647 C C . LEU A 1 84 ? 8.395 3.243 3.365 1.00 90.81 84 LEU A C 1
ATOM 649 O O . LEU A 1 84 ? 8.537 2.742 2.250 1.00 90.81 84 LEU A O 1
ATOM 653 N N . LEU A 1 85 ? 7.885 2.562 4.393 1.00 92.12 85 LEU A N 1
ATOM 654 C CA . LEU A 1 85 ? 7.467 1.165 4.292 1.00 92.12 85 LEU A CA 1
ATOM 655 C C . LEU A 1 85 ? 6.342 0.977 3.265 1.00 92.12 85 LEU A C 1
ATOM 657 O O . LEU A 1 85 ? 6.409 0.041 2.473 1.00 92.12 85 LEU A O 1
ATOM 661 N N . LEU A 1 86 ? 5.348 1.870 3.225 1.00 93.44 86 LEU A N 1
ATOM 662 C CA . LEU A 1 86 ? 4.272 1.834 2.227 1.00 93.44 86 LEU A CA 1
ATOM 663 C C . LEU A 1 86 ? 4.804 1.996 0.797 1.00 93.44 86 LEU A C 1
ATOM 665 O O . LEU A 1 86 ? 4.377 1.264 -0.095 1.00 93.44 86 LEU A O 1
ATOM 669 N N . ALA A 1 87 ? 5.759 2.903 0.573 1.00 93.44 87 ALA A N 1
ATOM 670 C CA . ALA A 1 87 ? 6.374 3.087 -0.742 1.00 93.44 87 ALA A CA 1
ATOM 671 C C . ALA A 1 87 ? 7.141 1.833 -1.199 1.00 93.44 87 ALA A C 1
ATOM 673 O O . ALA A 1 87 ? 7.030 1.424 -2.355 1.00 93.44 87 ALA A O 1
ATOM 674 N N . ILE A 1 88 ? 7.869 1.180 -0.287 1.00 94.06 88 ILE A N 1
ATOM 675 C CA . ILE A 1 88 ? 8.573 -0.074 -0.590 1.00 94.06 88 ILE A CA 1
ATOM 676 C C . ILE A 1 88 ? 7.581 -1.226 -0.825 1.00 94.06 88 ILE A C 1
ATOM 678 O O . ILE A 1 88 ? 7.767 -2.035 -1.731 1.00 94.06 88 ILE A O 1
ATOM 682 N N . LEU A 1 89 ? 6.493 -1.294 -0.057 1.00 94.75 89 LEU A N 1
ATOM 683 C CA . LEU A 1 89 ? 5.452 -2.307 -0.250 1.00 94.75 89 LEU A CA 1
ATOM 684 C C . LEU A 1 89 ? 4.715 -2.148 -1.578 1.00 94.75 89 LEU A C 1
ATOM 686 O O . LEU A 1 89 ? 4.342 -3.155 -2.174 1.00 94.75 89 LEU A O 1
ATOM 690 N N . GLN A 1 90 ? 4.537 -0.916 -2.062 1.00 94.44 90 GLN A N 1
ATOM 691 C CA . GLN A 1 90 ? 4.010 -0.676 -3.405 1.00 94.44 90 GLN A CA 1
ATOM 692 C C . GLN A 1 90 ? 4.903 -1.340 -4.454 1.00 94.44 90 GLN A C 1
ATOM 694 O O . GLN A 1 90 ? 4.403 -2.089 -5.289 1.00 94.44 90 GLN A O 1
ATOM 699 N N . PHE A 1 91 ? 6.224 -1.170 -4.343 1.00 94.25 91 PHE A N 1
ATOM 700 C CA . PHE A 1 91 ? 7.179 -1.843 -5.223 1.00 94.25 91 PHE A CA 1
ATOM 701 C C . PHE A 1 91 ? 7.061 -3.372 -5.150 1.00 94.25 91 PHE A C 1
ATOM 703 O O . PHE A 1 91 ? 7.014 -4.033 -6.186 1.00 94.25 91 PHE A O 1
ATOM 710 N N . PHE A 1 92 ? 6.962 -3.950 -3.948 1.00 94.25 92 PHE A N 1
ATOM 711 C CA . PHE A 1 92 ? 6.793 -5.401 -3.789 1.00 94.25 92 PHE A CA 1
ATOM 712 C C . PHE A 1 92 ? 5.480 -5.917 -4.387 1.00 94.25 92 PHE A C 1
ATOM 714 O O . PHE A 1 92 ? 5.464 -7.006 -4.949 1.00 94.25 92 PHE A O 1
ATOM 721 N N . LEU A 1 93 ? 4.388 -5.153 -4.314 1.00 93.19 93 LEU A N 1
ATOM 722 C CA . LEU A 1 93 ? 3.117 -5.528 -4.942 1.00 93.19 93 LEU A CA 1
ATOM 723 C C . LEU A 1 93 ? 3.119 -5.392 -6.466 1.00 93.19 93 LEU A C 1
ATOM 725 O O . LEU A 1 93 ? 2.341 -6.066 -7.147 1.00 93.19 93 LEU A O 1
ATOM 729 N N . ASP A 1 94 ? 3.922 -4.485 -7.011 1.00 92.31 94 ASP A N 1
ATOM 730 C CA . ASP A 1 94 ? 3.972 -4.237 -8.451 1.00 92.31 94 ASP A CA 1
ATOM 731 C C . ASP A 1 94 ? 4.949 -5.149 -9.177 1.00 92.31 94 ASP A C 1
ATOM 733 O O . ASP A 1 94 ? 4.651 -5.583 -10.288 1.00 92.31 94 ASP A O 1
ATOM 737 N N . PHE A 1 95 ? 6.060 -5.492 -8.531 1.00 93.19 95 PHE A N 1
ATOM 738 C CA . PHE A 1 95 ? 7.151 -6.236 -9.151 1.00 93.19 95 PHE A CA 1
ATOM 739 C C . PHE A 1 95 ? 7.511 -7.534 -8.426 1.00 93.19 95 PHE A C 1
ATOM 741 O O . PHE A 1 95 ? 8.482 -8.181 -8.810 1.00 93.19 95 PHE A O 1
ATOM 748 N N . GLY A 1 96 ? 6.742 -7.935 -7.408 1.00 89.44 96 GLY A N 1
ATOM 749 C CA . GLY A 1 96 ? 6.980 -9.154 -6.629 1.00 89.44 96 GLY A CA 1
ATOM 750 C C . GLY A 1 96 ? 7.123 -10.402 -7.495 1.00 89.44 96 GLY A C 1
ATOM 751 O O . GLY A 1 96 ? 8.053 -11.173 -7.284 1.00 89.44 96 GLY A O 1
ATOM 752 N N . ASP A 1 97 ? 6.296 -10.538 -8.535 1.00 89.94 97 ASP A N 1
ATOM 753 C CA . ASP A 1 97 ? 6.361 -11.668 -9.470 1.00 89.94 97 ASP A CA 1
ATOM 754 C C . ASP A 1 97 ? 7.682 -11.703 -10.261 1.00 89.94 97 ASP A C 1
ATOM 756 O O . ASP A 1 97 ? 8.252 -12.771 -10.467 1.00 89.94 97 ASP A O 1
ATOM 760 N N . VAL A 1 98 ? 8.206 -10.535 -10.657 1.00 91.00 98 VAL A N 1
ATOM 761 C CA . VAL A 1 98 ? 9.461 -10.405 -11.425 1.00 91.00 98 VAL A CA 1
ATOM 762 C C . VAL A 1 98 ? 10.667 -10.806 -10.578 1.00 91.00 98 VAL A C 1
ATOM 764 O O . VAL A 1 98 ? 11.603 -11.431 -11.068 1.00 91.00 98 VAL A O 1
ATOM 767 N N . VAL A 1 99 ? 10.651 -10.454 -9.292 1.00 91.81 99 VAL A N 1
ATOM 768 C CA . VAL A 1 99 ? 11.773 -10.702 -8.368 1.00 91.81 99 VAL A CA 1
ATOM 769 C C . VAL A 1 99 ? 11.548 -11.906 -7.455 1.00 91.81 99 VAL A C 1
ATOM 771 O O . VAL A 1 99 ? 12.336 -12.127 -6.536 1.00 91.81 99 VAL A O 1
ATOM 774 N N . LEU A 1 100 ? 10.490 -12.684 -7.709 1.00 90.62 100 LEU A N 1
ATOM 775 C CA . LEU A 1 100 ? 10.073 -13.845 -6.917 1.00 90.62 100 LEU A CA 1
ATOM 776 C C . LEU A 1 100 ? 9.950 -13.534 -5.413 1.00 90.62 100 LEU A C 1
ATOM 778 O O . LEU A 1 100 ? 10.293 -14.356 -4.561 1.00 90.62 100 LEU A O 1
ATOM 782 N N . HIS A 1 101 ? 9.487 -12.327 -5.078 1.00 92.75 101 HIS A N 1
ATOM 783 C CA . HIS A 1 101 ? 9.304 -11.882 -3.698 1.00 92.75 101 HIS A CA 1
ATOM 784 C C . HIS A 1 101 ? 7.870 -12.110 -3.231 1.00 92.75 101 HIS A C 1
ATOM 786 O O . HIS A 1 101 ? 6.923 -11.588 -3.819 1.00 92.75 101 HIS A O 1
ATOM 792 N N . ASP A 1 102 ? 7.722 -12.825 -2.118 1.00 91.56 102 ASP A N 1
ATOM 793 C CA . ASP A 1 102 ? 6.445 -12.951 -1.422 1.00 91.56 102 ASP A CA 1
ATOM 794 C C . ASP A 1 102 ? 6.167 -11.694 -0.584 1.00 91.56 102 ASP A C 1
ATOM 796 O O . ASP A 1 102 ? 6.845 -11.408 0.408 1.00 91.56 102 ASP A O 1
ATOM 800 N N . ALA A 1 103 ? 5.152 -10.927 -0.986 1.00 93.44 103 ALA A N 1
ATOM 801 C CA . ALA A 1 103 ? 4.761 -9.705 -0.296 1.00 93.44 103 ALA A CA 1
ATOM 802 C C . ALA A 1 103 ? 3.936 -9.954 0.984 1.00 93.44 103 ALA A C 1
ATOM 804 O O . ALA A 1 103 ? 3.828 -9.030 1.796 1.00 93.44 103 ALA A O 1
ATOM 805 N N . ASP A 1 104 ? 3.376 -11.153 1.214 1.00 92.06 104 ASP A N 1
ATOM 806 C CA . ASP A 1 104 ? 2.486 -11.411 2.362 1.00 92.06 104 ASP A CA 1
ATOM 807 C C . ASP A 1 104 ? 3.180 -11.165 3.718 1.00 92.06 104 ASP A C 1
ATOM 809 O O . ASP A 1 104 ? 2.649 -10.402 4.537 1.00 92.06 104 ASP A O 1
ATOM 813 N N . PRO A 1 105 ? 4.396 -11.689 3.982 1.00 93.75 105 PRO A N 1
ATOM 814 C CA . PRO A 1 105 ? 5.093 -11.439 5.243 1.00 93.75 105 PRO A CA 1
ATOM 815 C C . PRO A 1 105 ? 5.424 -9.956 5.446 1.00 93.75 105 PRO A C 1
ATOM 817 O O . PRO A 1 105 ? 5.303 -9.435 6.561 1.00 93.75 105 PRO A O 1
ATOM 820 N N . SER A 1 106 ? 5.803 -9.255 4.373 1.00 93.94 106 SER A N 1
ATOM 821 C CA . SER A 1 106 ? 6.122 -7.825 4.406 1.00 93.94 106 SER A CA 1
ATOM 822 C C . SER A 1 106 ? 4.884 -6.987 4.738 1.00 93.94 106 SER A C 1
ATOM 824 O O . SER A 1 106 ? 4.941 -6.128 5.621 1.00 93.94 106 SER A O 1
ATOM 826 N N . LEU A 1 107 ? 3.744 -7.276 4.102 1.00 93.88 107 LEU A N 1
ATOM 827 C CA . LEU A 1 107 ? 2.468 -6.619 4.387 1.00 93.88 107 LEU A CA 1
ATOM 828 C C . LEU A 1 107 ? 2.048 -6.856 5.839 1.00 93.88 107 LEU A C 1
ATOM 830 O O . LEU A 1 107 ? 1.790 -5.903 6.572 1.00 93.88 107 LEU A O 1
ATOM 834 N N . ARG A 1 108 ? 2.042 -8.113 6.299 1.00 93.62 108 ARG A N 1
ATOM 835 C CA . ARG A 1 108 ? 1.684 -8.456 7.687 1.00 93.62 108 ARG A CA 1
ATOM 836 C C . ARG A 1 108 ? 2.572 -7.749 8.705 1.00 93.62 108 ARG A C 1
ATOM 838 O O . ARG A 1 108 ? 2.076 -7.337 9.751 1.00 93.62 108 ARG A O 1
ATOM 845 N N . THR A 1 109 ? 3.860 -7.601 8.405 1.00 92.81 109 THR A N 1
ATOM 846 C CA . THR A 1 109 ? 4.812 -6.894 9.269 1.00 92.81 109 THR A CA 1
ATOM 847 C C . THR A 1 109 ? 4.477 -5.408 9.378 1.00 92.81 109 THR A C 1
ATOM 849 O O . THR A 1 109 ? 4.480 -4.877 10.487 1.00 92.81 109 THR A O 1
ATOM 852 N N . LEU A 1 110 ? 4.103 -4.744 8.277 1.00 91.94 110 LEU A N 1
ATOM 853 C CA . LEU A 1 110 ? 3.632 -3.355 8.322 1.00 91.94 110 LEU A CA 1
ATOM 854 C C . LEU A 1 110 ? 2.427 -3.211 9.256 1.00 91.94 110 LEU A C 1
ATOM 856 O O . LEU A 1 110 ? 2.458 -2.370 10.154 1.00 91.94 110 LEU A O 1
ATOM 860 N N . PHE A 1 111 ? 1.393 -4.039 9.079 1.00 91.12 111 PHE A N 1
ATOM 861 C CA . PHE A 1 111 ? 0.188 -3.960 9.909 1.00 91.12 111 PHE A CA 1
ATOM 862 C C . PHE A 1 111 ? 0.489 -4.243 11.387 1.00 91.12 111 PHE A C 1
ATOM 864 O O . PHE A 1 111 ? 0.045 -3.501 12.261 1.00 91.12 111 PHE A O 1
ATOM 871 N N . LYS A 1 112 ? 1.265 -5.292 11.687 1.00 90.31 112 LYS A N 1
ATOM 872 C CA . LYS A 1 112 ? 1.557 -5.699 13.071 1.00 90.31 112 LYS A CA 1
ATOM 873 C C . LYS A 1 112 ? 2.491 -4.751 13.807 1.00 90.31 112 LYS A C 1
ATOM 875 O O . LYS A 1 112 ? 2.290 -4.553 15.002 1.00 90.31 112 LYS A O 1
ATOM 880 N N . SER A 1 113 ? 3.501 -4.212 13.133 1.00 88.00 113 SER A N 1
ATOM 881 C CA . SER A 1 113 ? 4.598 -3.502 13.799 1.00 88.00 113 SER A CA 1
ATOM 882 C C . SER A 1 113 ? 4.500 -1.988 13.645 1.00 88.00 113 SER A C 1
ATOM 884 O O . SER A 1 113 ? 4.689 -1.267 14.620 1.00 88.00 113 SER A O 1
ATOM 886 N N . CYS A 1 114 ? 4.213 -1.499 12.437 1.00 88.12 114 CYS A N 1
ATOM 887 C CA . CYS A 1 114 ? 4.191 -0.064 12.148 1.00 88.12 114 CYS A CA 1
ATOM 888 C C . CYS A 1 114 ? 2.795 0.517 12.388 1.00 88.12 114 CYS A C 1
ATOM 890 O O . CYS A 1 114 ? 2.612 1.358 13.268 1.00 88.12 114 CYS A O 1
ATOM 892 N N . LEU A 1 115 ? 1.782 0.009 11.680 1.00 88.69 115 LEU A N 1
ATOM 893 C CA . LEU A 1 115 ? 0.438 0.582 11.735 1.00 88.69 115 LEU A CA 1
ATOM 894 C C . LEU A 1 115 ? -0.200 0.448 13.123 1.00 88.69 115 LEU A C 1
ATOM 896 O O . LEU A 1 115 ? -0.924 1.335 13.553 1.00 88.69 115 LEU A O 1
ATOM 900 N N . SER A 1 116 ? 0.106 -0.623 13.858 1.00 87.81 116 SER A N 1
ATOM 901 C CA . SER A 1 116 ? -0.347 -0.811 15.243 1.00 87.81 116 SER A CA 1
ATOM 902 C C . SER A 1 116 ? 0.108 0.288 16.210 1.00 87.81 116 SER A C 1
ATOM 904 O O . SER A 1 116 ? -0.535 0.482 17.240 1.00 87.81 116 SER A O 1
ATOM 906 N N . ARG A 1 117 ? 1.182 1.015 15.877 1.00 86.50 117 ARG A N 1
ATOM 907 C CA . ARG A 1 117 ? 1.744 2.120 16.667 1.00 86.50 117 ARG A CA 1
ATOM 908 C C . ARG A 1 117 ? 1.392 3.484 16.084 1.00 86.50 117 ARG A C 1
ATOM 910 O O . ARG A 1 117 ? 1.131 4.416 16.833 1.00 86.50 117 ARG A O 1
ATOM 917 N N . GLU A 1 118 ? 1.377 3.585 14.758 1.00 86.50 118 GLU A N 1
ATOM 918 C CA . GLU A 1 118 ? 1.235 4.846 14.020 1.00 86.50 118 GLU A CA 1
ATOM 919 C C . GLU A 1 118 ? -0.204 5.100 13.525 1.00 86.50 118 GLU A C 1
ATOM 921 O O . GLU A 1 118 ? -0.437 6.069 12.812 1.00 86.50 118 GLU A O 1
ATOM 926 N N . PHE A 1 119 ? -1.199 4.280 13.901 1.00 84.38 119 PHE A N 1
ATOM 927 C CA . PHE A 1 119 ? -2.593 4.436 13.436 1.00 84.38 119 PHE A CA 1
ATOM 928 C C . PHE A 1 119 ? -3.208 5.812 13.740 1.00 84.38 119 PHE A C 1
ATOM 930 O O . PHE A 1 119 ? -4.153 6.214 13.065 1.00 84.38 119 PHE A O 1
ATOM 937 N N . ALA A 1 120 ? -2.708 6.504 14.766 1.00 84.69 120 ALA A N 1
ATOM 938 C CA . ALA A 1 120 ? -3.163 7.826 15.182 1.00 84.69 120 ALA A CA 1
ATOM 939 C C . ALA A 1 120 ? -2.567 8.974 14.350 1.00 84.69 120 ALA A C 1
ATOM 941 O O . ALA A 1 120 ? -3.057 10.098 14.442 1.00 84.69 120 ALA A O 1
ATOM 942 N N . ASP A 1 121 ? -1.512 8.717 13.570 1.00 87.00 121 ASP A N 1
ATOM 943 C CA . ASP A 1 121 ? -0.921 9.712 12.678 1.00 87.00 121 ASP A CA 1
ATOM 944 C C . ASP A 1 121 ? -1.799 9.845 11.418 1.00 87.00 121 ASP A C 1
ATOM 946 O O . ASP A 1 121 ? -1.916 8.884 10.645 1.00 87.00 121 ASP A O 1
ATOM 950 N N . PRO A 1 122 ? -2.406 11.021 11.166 1.00 86.19 122 PRO A N 1
ATOM 951 C CA . PRO A 1 122 ? -3.300 11.217 10.030 1.00 86.19 122 PRO A CA 1
ATOM 952 C C . PRO A 1 122 ? -2.611 11.037 8.679 1.00 86.19 122 PRO A C 1
ATOM 954 O O . PRO A 1 122 ? -3.252 10.580 7.733 1.00 86.19 122 PRO A O 1
ATOM 957 N N . ILE A 1 123 ? -1.313 11.338 8.578 1.00 88.44 123 ILE A N 1
ATOM 958 C CA . ILE A 1 123 ? -0.560 11.215 7.327 1.00 88.44 123 ILE A CA 1
ATOM 959 C C . ILE A 1 123 ? -0.344 9.732 7.001 1.00 88.44 123 ILE A C 1
ATOM 961 O O . ILE A 1 123 ? -0.559 9.298 5.866 1.00 88.44 123 ILE A O 1
ATOM 965 N N . VAL A 1 124 ? 0.028 8.931 8.004 1.00 89.88 124 VAL A N 1
ATOM 966 C CA . VAL A 1 124 ? 0.206 7.477 7.854 1.00 89.88 124 VAL A CA 1
ATOM 967 C C . VAL A 1 124 ? -1.134 6.792 7.596 1.00 89.88 124 VAL A C 1
ATOM 969 O O . VAL A 1 124 ? -1.224 5.912 6.734 1.00 89.88 124 VAL A O 1
ATOM 972 N N . ALA A 1 125 ? -2.190 7.211 8.292 1.00 89.94 125 ALA A N 1
ATOM 973 C CA . ALA A 1 125 ? -3.534 6.680 8.123 1.00 89.94 125 ALA A CA 1
ATOM 974 C C . ALA A 1 125 ? -4.079 6.917 6.706 1.00 89.94 125 ALA A C 1
ATOM 976 O O . ALA A 1 125 ? -4.553 5.979 6.055 1.00 89.94 125 ALA A O 1
ATOM 977 N N . GLU A 1 126 ? -3.957 8.145 6.198 1.00 90.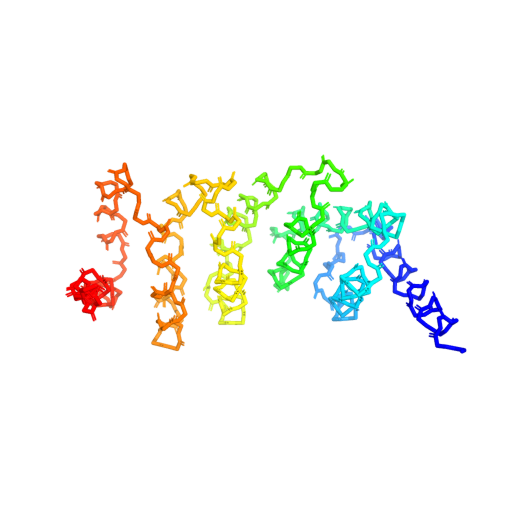75 126 GLU A N 1
ATOM 978 C CA . GLU A 1 126 ? -4.363 8.497 4.837 1.00 90.75 126 GLU A CA 1
ATOM 979 C C . GLU A 1 126 ? -3.566 7.707 3.795 1.00 90.75 126 GLU A C 1
ATOM 981 O O . GLU A 1 126 ? -4.156 7.072 2.915 1.00 90.75 126 GLU A O 1
ATOM 986 N N . ALA A 1 127 ? -2.237 7.671 3.924 1.00 92.19 127 ALA A N 1
ATOM 987 C CA . ALA A 1 127 ? -1.372 6.935 3.008 1.00 92.19 127 ALA A CA 1
ATOM 988 C C . ALA A 1 127 ? -1.687 5.430 3.002 1.00 92.19 127 ALA A C 1
ATOM 990 O O . ALA A 1 127 ? -1.736 4.812 1.937 1.00 92.19 127 ALA A O 1
ATOM 991 N N . THR A 1 128 ? -1.967 4.846 4.170 1.00 93.12 128 THR A N 1
ATOM 992 C CA . THR A 1 128 ? -2.336 3.429 4.302 1.00 93.12 128 THR A CA 1
ATOM 993 C C . THR A 1 128 ? -3.653 3.133 3.588 1.00 93.12 128 THR A C 1
ATOM 995 O O . THR A 1 128 ? -3.741 2.177 2.815 1.00 93.12 128 THR A O 1
ATOM 998 N N . LEU A 1 129 ? -4.686 3.957 3.790 1.00 91.38 129 LEU A N 1
ATOM 999 C CA . LEU A 1 129 ? -5.965 3.782 3.096 1.00 91.38 129 LEU A CA 1
ATOM 1000 C C . LEU A 1 129 ? -5.848 4.039 1.591 1.00 91.38 129 LEU A C 1
ATOM 1002 O O . LEU A 1 129 ? -6.511 3.358 0.804 1.00 91.38 129 LEU A O 1
ATOM 1006 N N . GLY A 1 130 ? -5.010 4.989 1.177 1.00 92.94 130 GLY A N 1
ATOM 1007 C CA . GLY A 1 130 ? -4.677 5.233 -0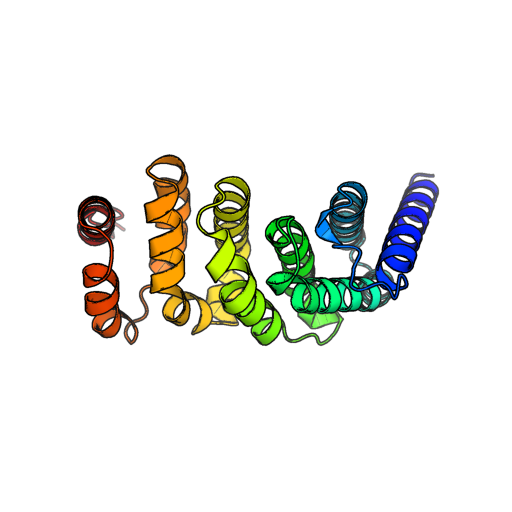.226 1.00 92.94 130 GLY A CA 1
ATOM 1008 C C . GLY A 1 130 ? -4.048 4.001 -0.876 1.00 92.94 130 GLY A C 1
ATOM 1009 O O . GLY A 1 130 ? -4.540 3.527 -1.901 1.00 92.94 130 GLY A O 1
ATOM 1010 N N . PHE A 1 131 ? -3.036 3.424 -0.227 1.00 94.31 131 PHE A N 1
ATOM 1011 C CA . PHE A 1 131 ? -2.370 2.191 -0.648 1.00 94.31 131 PHE A CA 1
ATOM 1012 C C . PHE A 1 131 ? -3.348 1.013 -0.763 1.00 94.31 131 PHE A C 1
ATOM 1014 O O . PHE A 1 131 ? -3.384 0.328 -1.788 1.00 94.31 131 PHE A O 1
ATOM 1021 N N . LEU A 1 132 ? -4.193 0.797 0.249 1.00 92.19 132 LEU A N 1
ATOM 1022 C CA . LEU A 1 132 ? -5.193 -0.273 0.229 1.00 92.19 132 LEU A CA 1
ATOM 1023 C C . LEU A 1 132 ? -6.204 -0.095 -0.906 1.00 92.19 132 LEU A C 1
ATOM 1025 O O . LEU A 1 132 ? -6.555 -1.062 -1.579 1.00 92.19 132 LEU A O 1
ATOM 1029 N N . ASN A 1 133 ? -6.655 1.134 -1.153 1.00 91.06 133 ASN A N 1
ATOM 1030 C CA . ASN A 1 133 ? -7.598 1.425 -2.229 1.00 91.06 133 ASN A CA 1
ATOM 1031 C C . ASN A 1 133 ? -6.995 1.223 -3.617 1.00 91.06 133 ASN A C 1
ATOM 1033 O O . ASN A 1 133 ? -7.656 0.644 -4.484 1.00 91.06 133 ASN A O 1
ATOM 1037 N N . ALA A 1 134 ? -5.757 1.677 -3.822 1.00 92.69 134 ALA A N 1
ATOM 1038 C CA . ALA A 1 134 ? -5.042 1.509 -5.083 1.00 92.69 134 ALA A CA 1
ATOM 1039 C C . ALA A 1 134 ? -4.831 0.023 -5.415 1.00 92.69 134 ALA A C 1
ATOM 1041 O O . ALA A 1 134 ? -5.020 -0.396 -6.556 1.00 92.69 134 ALA A O 1
ATOM 1042 N N . ASN A 1 135 ? -4.538 -0.794 -4.399 1.00 91.44 135 ASN A N 1
ATOM 1043 C CA . ASN A 1 135 ? -4.156 -2.195 -4.576 1.00 91.44 135 ASN A CA 1
ATOM 1044 C C . ASN A 1 135 ? -5.254 -3.206 -4.219 1.00 91.44 135 ASN A C 1
ATOM 1046 O O . ASN A 1 135 ? -4.993 -4.409 -4.213 1.00 91.44 135 ASN A O 1
ATOM 1050 N N . LYS A 1 136 ? -6.494 -2.764 -3.959 1.00 87.69 136 LYS A N 1
ATOM 1051 C CA . LYS A 1 136 ? -7.554 -3.620 -3.392 1.00 87.69 136 LYS A CA 1
ATOM 1052 C C . LYS A 1 136 ? -7.759 -4.934 -4.145 1.00 87.69 136 LYS A C 1
ATOM 1054 O O . LYS A 1 136 ? -7.970 -5.966 -3.526 1.00 87.69 136 LYS A O 1
ATOM 1059 N N . LYS A 1 137 ? -7.681 -4.903 -5.482 1.00 88.12 137 LYS A N 1
ATOM 1060 C CA . LYS A 1 137 ? -7.896 -6.088 -6.325 1.00 88.12 137 LYS A CA 1
ATOM 1061 C C . LYS A 1 137 ? -6.802 -7.129 -6.092 1.00 88.12 137 LYS A C 1
ATOM 1063 O O . LYS A 1 137 ? -7.140 -8.272 -5.818 1.00 88.12 137 LYS A O 1
ATOM 1068 N N . LYS A 1 138 ? -5.531 -6.704 -6.137 1.00 89.75 138 LYS A N 1
ATOM 1069 C CA . LYS A 1 138 ? -4.363 -7.556 -5.865 1.00 89.75 138 LYS A CA 1
ATOM 1070 C C . LYS A 1 138 ? -4.407 -8.101 -4.440 1.00 89.75 138 LYS A C 1
ATOM 1072 O O . LYS A 1 138 ? -4.188 -9.284 -4.225 1.00 89.75 138 LYS A O 1
ATOM 1077 N N . ILE A 1 139 ? -4.745 -7.251 -3.468 1.00 89.44 139 ILE A N 1
ATOM 1078 C CA . ILE A 1 139 ? -4.805 -7.660 -2.061 1.00 89.44 139 ILE A CA 1
ATOM 1079 C C . ILE A 1 139 ? -5.903 -8.699 -1.837 1.00 89.44 139 ILE A C 1
ATOM 1081 O O . ILE A 1 139 ? -5.647 -9.729 -1.224 1.00 89.44 139 ILE A O 1
ATOM 1085 N N . SER A 1 140 ? -7.107 -8.478 -2.367 1.00 85.69 140 SER A N 1
ATOM 1086 C CA . SER A 1 140 ? -8.206 -9.434 -2.222 1.00 85.69 140 SER A CA 1
ATOM 1087 C C . SER A 1 140 ? -7.963 -10.752 -2.961 1.00 85.69 140 SER A C 1
ATOM 1089 O O . SER A 1 140 ? -8.417 -11.784 -2.477 1.00 85.69 140 SER A O 1
ATOM 1091 N N . SER A 1 141 ? -7.272 -10.742 -4.107 1.00 86.81 141 SER A N 1
ATOM 1092 C CA . SER A 1 141 ? -6.977 -11.966 -4.862 1.00 86.81 141 SER A CA 1
ATOM 1093 C C . SER A 1 141 ? -5.810 -12.759 -4.281 1.00 86.81 141 SER A C 1
ATOM 1095 O O . SER A 1 141 ? -5.907 -13.974 -4.152 1.00 86.81 141 SER A O 1
ATOM 1097 N N . SER A 1 142 ? -4.715 -12.080 -3.940 1.00 87.56 142 SER A N 1
ATOM 1098 C CA . SER A 1 142 ? -3.450 -12.724 -3.572 1.00 87.56 142 SER A CA 1
ATOM 1099 C C . SER A 1 142 ? -3.307 -12.919 -2.062 1.00 87.56 142 SER A C 1
ATOM 1101 O O . SER A 1 142 ? -2.653 -13.860 -1.628 1.00 87.56 142 SER A O 1
ATOM 1103 N N . PHE A 1 143 ? -3.958 -12.077 -1.250 1.00 88.19 143 PHE A N 1
ATOM 1104 C CA . PHE A 1 143 ? -3.849 -12.085 0.215 1.00 88.19 143 PHE A CA 1
ATOM 1105 C C . PHE A 1 143 ? -5.236 -12.018 0.895 1.00 88.19 143 PHE A C 1
ATOM 1107 O O . PHE A 1 143 ? -5.489 -11.132 1.719 1.00 88.19 143 PHE A O 1
ATOM 1114 N N . PRO A 1 144 ? -6.165 -12.951 0.598 1.00 83.75 144 PRO A N 1
ATOM 1115 C CA . PRO A 1 144 ? -7.572 -12.855 1.010 1.00 83.75 144 PRO A CA 1
ATOM 1116 C C . PRO A 1 144 ? -7.787 -12.821 2.533 1.00 83.75 144 PRO A C 1
ATOM 1118 O O . PRO A 1 144 ? -8.820 -12.352 3.004 1.00 83.75 144 PRO A O 1
ATOM 1121 N N . THR A 1 145 ? -6.821 -13.300 3.323 1.00 86.44 145 THR A N 1
ATOM 1122 C CA . THR A 1 145 ? -6.897 -13.318 4.794 1.00 86.44 145 THR A CA 1
ATOM 1123 C C . THR A 1 145 ? -6.309 -12.073 5.457 1.00 86.44 145 THR A C 1
ATOM 1125 O O . THR A 1 145 ? -6.531 -11.868 6.649 1.00 86.44 145 THR A O 1
ATOM 1128 N N . LEU A 1 146 ? -5.574 -11.234 4.717 1.00 87.12 146 LEU A N 1
ATOM 1129 C CA . LEU A 1 146 ? -4.849 -10.087 5.266 1.00 87.12 146 LEU A CA 1
ATOM 1130 C C . LEU A 1 146 ? -5.811 -9.051 5.860 1.00 87.12 146 LEU A C 1
ATOM 1132 O O . LEU A 1 146 ? -5.744 -8.741 7.047 1.00 87.12 146 LEU A O 1
ATOM 1136 N N . LEU A 1 147 ? -6.735 -8.546 5.041 1.00 84.75 147 LEU A N 1
ATOM 1137 C CA . LEU A 1 147 ? -7.684 -7.508 5.444 1.00 84.75 147 LEU A CA 1
ATOM 1138 C C . LEU A 1 147 ? -8.615 -7.970 6.580 1.00 84.75 147 LEU A C 1
ATOM 1140 O O . LEU A 1 147 ? -8.688 -7.261 7.587 1.00 84.75 147 LEU A O 1
ATOM 1144 N N . PRO A 1 148 ? -9.259 -9.154 6.505 1.00 82.75 148 PRO A N 1
ATOM 1145 C CA . PRO A 1 148 ? -10.064 -9.661 7.613 1.00 82.75 148 PRO A CA 1
ATOM 1146 C C . PRO A 1 148 ? -9.300 -9.792 8.934 1.00 82.75 148 PRO A C 1
ATOM 1148 O O . PRO A 1 148 ? -9.843 -9.469 9.988 1.00 82.75 148 PRO A O 1
ATOM 1151 N N . GLN A 1 149 ? -8.037 -10.233 8.899 1.00 84.94 149 GLN A N 1
ATOM 1152 C CA . GLN A 1 149 ? -7.238 -10.410 10.114 1.00 84.94 149 GLN A CA 1
ATOM 1153 C C . GLN A 1 149 ? -6.900 -9.077 10.796 1.00 84.94 149 GLN A C 1
ATOM 1155 O O . GLN A 1 149 ? -6.863 -9.008 12.023 1.00 84.94 149 GLN A O 1
ATOM 1160 N N . PHE A 1 150 ? -6.647 -8.022 10.019 1.00 86.69 150 PHE A N 1
ATOM 1161 C CA . PHE A 1 150 ? -6.284 -6.700 10.542 1.00 86.69 150 PHE A CA 1
ATOM 1162 C C . PHE A 1 150 ? -7.464 -5.735 10.648 1.00 86.69 150 PHE A C 1
ATOM 1164 O O . PHE A 1 150 ? -7.263 -4.549 10.912 1.00 86.69 150 PHE A O 1
ATOM 1171 N N . PHE A 1 151 ? -8.696 -6.228 10.507 1.00 81.69 151 PHE A N 1
ATOM 1172 C CA . PHE A 1 151 ? -9.895 -5.405 10.617 1.00 81.69 151 PHE A CA 1
ATOM 1173 C C . PHE A 1 151 ? -9.951 -4.547 11.891 1.00 81.69 151 PHE A C 1
ATOM 1175 O O . PHE A 1 151 ? -10.184 -3.346 11.755 1.00 81.69 151 PHE A O 1
ATOM 1182 N N . PRO A 1 152 ? -9.685 -5.072 13.108 1.00 81.25 152 PRO A N 1
ATOM 1183 C CA . PRO A 1 152 ? -9.780 -4.260 14.324 1.00 81.25 152 PRO A CA 1
ATOM 1184 C C . PRO A 1 152 ? -8.796 -3.086 14.321 1.00 81.25 152 PRO A C 1
ATOM 1186 O O . PRO A 1 152 ? -9.111 -1.998 14.793 1.00 81.25 152 PRO A O 1
ATOM 1189 N N . LEU A 1 153 ? -7.605 -3.289 13.749 1.00 85.25 153 LEU A N 1
ATOM 1190 C CA . LEU A 1 153 ? -6.601 -2.240 13.613 1.00 85.25 153 LEU A CA 1
ATOM 1191 C C . LEU A 1 153 ? -7.024 -1.184 12.588 1.00 85.25 153 LEU A C 1
ATOM 1193 O O . LEU A 1 153 ? -6.880 0.009 12.839 1.00 85.25 153 LEU A O 1
ATOM 1197 N N . LEU A 1 154 ? -7.577 -1.612 11.454 1.00 85.81 154 LEU A N 1
ATOM 1198 C CA . LEU A 1 154 ? -8.112 -0.694 10.451 1.00 85.81 154 LEU A CA 1
ATOM 1199 C C . LEU A 1 154 ? -9.281 0.119 11.011 1.00 85.81 154 LEU A C 1
ATOM 1201 O O . LEU A 1 154 ? -9.352 1.315 10.756 1.00 85.81 154 LEU A O 1
ATOM 1205 N N . LEU A 1 155 ? -10.139 -0.491 11.830 1.00 80.44 155 LEU A N 1
ATOM 1206 C CA . LEU A 1 155 ? -11.227 0.204 12.512 1.00 80.44 155 LEU A CA 1
ATOM 1207 C C . LEU A 1 155 ? -10.693 1.264 13.489 1.00 80.44 155 LEU A C 1
ATOM 1209 O O . LEU A 1 155 ? -11.154 2.404 13.454 1.00 80.44 155 LEU A O 1
ATOM 1213 N N . LYS A 1 156 ? -9.665 0.925 14.284 1.00 82.50 156 LYS A N 1
ATOM 1214 C CA . LYS A 1 156 ? -8.952 1.883 15.152 1.00 82.50 156 LYS A CA 1
ATOM 1215 C C . LYS A 1 156 ? -8.361 3.053 14.365 1.00 82.50 156 LYS A C 1
ATOM 1217 O O . LYS A 1 156 ? -8.454 4.191 14.812 1.00 82.50 156 LYS A O 1
ATOM 1222 N N . LEU A 1 157 ? -7.798 2.787 13.188 1.00 85.56 157 LEU A N 1
ATOM 1223 C CA . LEU A 1 157 ? -7.227 3.811 12.315 1.00 85.56 157 LEU A CA 1
ATOM 1224 C C . LEU A 1 157 ? -8.272 4.847 11.883 1.00 85.56 157 LEU A C 1
ATOM 1226 O O . LEU A 1 157 ? -7.996 6.037 11.961 1.00 85.56 157 LEU A O 1
ATOM 1230 N N . ILE A 1 158 ? -9.481 4.453 11.473 1.00 81.75 158 ILE A N 1
ATOM 1231 C CA . ILE A 1 158 ? -10.509 5.453 11.104 1.00 81.75 158 ILE A CA 1
ATOM 1232 C C . ILE A 1 158 ? -11.050 6.148 12.340 1.00 81.75 158 ILE A C 1
ATOM 1234 O O . ILE A 1 158 ? -11.195 7.365 12.336 1.00 81.75 158 ILE A O 1
ATOM 1238 N N . ALA A 1 159 ? -11.320 5.378 13.394 1.00 80.44 159 ALA A N 1
ATOM 1239 C CA . ALA A 1 159 ? -11.844 5.894 14.647 1.00 80.44 159 ALA A CA 1
ATOM 1240 C C . ALA A 1 159 ? -10.989 7.047 15.199 1.00 80.44 159 ALA A C 1
ATOM 1242 O O . ALA A 1 159 ? -11.534 8.047 15.653 1.00 80.44 159 ALA A O 1
ATOM 1243 N N . TRP A 1 160 ? -9.661 6.944 15.087 1.00 83.69 160 TRP A N 1
ATOM 1244 C CA . TRP A 1 160 ? -8.736 7.968 15.574 1.00 83.69 160 TRP A CA 1
ATOM 1245 C C . TRP A 1 160 ? -8.564 9.178 14.641 1.00 83.69 160 TRP A C 1
ATOM 1247 O O . TRP A 1 160 ? -8.162 10.248 15.088 1.00 83.69 160 TRP A O 1
ATOM 1257 N N . ASN A 1 161 ? -8.862 9.026 13.348 1.00 81.50 161 ASN A N 1
ATOM 1258 C CA . ASN A 1 161 ? -8.660 10.069 12.331 1.00 81.50 161 ASN A CA 1
ATOM 1259 C C . ASN A 1 161 ? -9.968 10.735 11.859 1.00 81.50 161 ASN A C 1
ATOM 1261 O O . ASN A 1 161 ? -9.938 11.724 11.119 1.00 81.50 161 ASN A O 1
ATOM 1265 N N . GLY A 1 162 ? -11.112 10.221 12.313 1.00 74.19 162 GLY A N 1
ATOM 1266 C CA . GLY A 1 162 ? -12.439 10.798 12.126 1.00 74.19 162 GLY A CA 1
ATOM 1267 C C . GLY A 1 162 ? -12.962 10.769 10.685 1.00 74.19 162 GLY A C 1
ATOM 1268 O O . GLY A 1 162 ? -12.505 10.014 9.823 1.00 74.19 162 GLY A O 1
ATOM 1269 N N . GLU A 1 163 ? -13.939 11.641 10.421 1.00 73.62 163 GLU A N 1
ATOM 1270 C CA . GLU A 1 163 ? -14.724 11.710 9.174 1.00 73.62 163 GLU A CA 1
ATOM 1271 C C . GLU A 1 163 ? -13.889 11.910 7.902 1.00 73.62 163 GLU A C 1
ATOM 1273 O O . GLU A 1 163 ? -14.292 11.503 6.810 1.00 73.62 163 GLU A O 1
ATOM 1278 N N . LYS A 1 164 ? -12.693 12.501 8.019 1.00 77.69 164 LYS A N 1
ATOM 1279 C CA . LYS A 1 164 ? -11.826 12.797 6.866 1.00 77.69 164 LYS A CA 1
ATOM 1280 C C . LYS A 1 164 ? -11.496 11.548 6.047 1.00 77.69 164 LYS A C 1
ATOM 1282 O O . LYS A 1 164 ? -11.380 11.631 4.825 1.00 77.69 164 LYS A O 1
ATOM 1287 N N . LEU A 1 165 ? -11.375 10.396 6.707 1.00 79.25 165 LEU A N 1
ATOM 1288 C CA . LEU A 1 165 ? -10.969 9.136 6.082 1.00 79.25 165 LEU A CA 1
ATOM 1289 C C . LEU A 1 165 ? -12.134 8.179 5.802 1.00 79.25 165 LEU A C 1
ATOM 1291 O O . LEU A 1 165 ? -11.935 7.147 5.158 1.00 79.25 165 LEU A O 1
ATOM 1295 N N . GLU A 1 166 ? -13.357 8.531 6.200 1.00 79.00 166 GLU A N 1
ATOM 1296 C CA . GLU A 1 166 ? -14.544 7.677 6.079 1.00 79.00 166 GLU A CA 1
ATOM 1297 C C . GLU A 1 166 ? -14.786 7.230 4.629 1.00 79.00 166 GLU A C 1
ATOM 1299 O O . GLU A 1 166 ? -14.894 6.038 4.334 1.00 79.00 166 GLU A O 1
ATOM 1304 N N . LYS A 1 167 ? -14.770 8.179 3.683 1.00 81.94 167 LYS A N 1
ATOM 1305 C CA . LYS A 1 167 ? -14.973 7.894 2.250 1.00 81.94 167 LYS A CA 1
ATOM 1306 C C . LYS A 1 167 ? -13.904 6.972 1.672 1.00 81.94 167 LYS A C 1
ATOM 1308 O O . LYS A 1 167 ? -14.198 6.194 0.763 1.00 81.94 167 LYS A O 1
ATOM 1313 N N . ALA A 1 168 ? -12.662 7.090 2.140 1.00 83.31 168 ALA A N 1
ATOM 1314 C CA . ALA A 1 168 ? -11.570 6.227 1.707 1.00 83.31 168 ALA A CA 1
ATOM 1315 C C . ALA A 1 168 ? -11.731 4.822 2.298 1.00 83.31 168 ALA A C 1
ATOM 1317 O O . ALA A 1 168 ? -11.539 3.835 1.587 1.00 83.31 168 ALA A O 1
ATOM 1318 N N . PHE A 1 169 ? -12.155 4.718 3.555 1.00 83.19 169 PHE A N 1
ATOM 1319 C CA . PHE A 1 169 ? -12.376 3.438 4.213 1.00 83.19 169 PHE A CA 1
ATOM 1320 C C . PHE A 1 169 ? -13.568 2.660 3.660 1.00 83.19 169 PHE A C 1
ATOM 1322 O O . PHE A 1 169 ? -13.436 1.467 3.398 1.00 83.19 169 PHE A O 1
ATOM 1329 N N . LEU A 1 170 ? -14.695 3.321 3.388 1.00 80.50 170 LEU A N 1
ATOM 1330 C CA . LEU A 1 170 ? -15.884 2.699 2.789 1.00 80.50 170 LEU A CA 1
ATOM 1331 C C . LEU A 1 170 ? -15.578 1.954 1.480 1.00 80.50 170 LEU A C 1
ATOM 1333 O O . LEU A 1 170 ? -16.254 0.990 1.130 1.00 80.50 170 LEU A O 1
ATOM 1337 N N . ARG A 1 171 ? -14.536 2.368 0.752 1.00 82.56 171 ARG A N 1
ATOM 1338 C CA . ARG A 1 171 ? -14.080 1.692 -0.471 1.00 82.56 171 ARG A CA 1
ATOM 1339 C C . ARG A 1 171 ? -13.269 0.418 -0.202 1.00 82.56 171 ARG A C 1
ATOM 1341 O O . ARG A 1 171 ? -13.264 -0.470 -1.058 1.00 82.56 171 ARG A O 1
ATOM 1348 N N . VAL A 1 172 ? -12.609 0.329 0.954 1.00 81.31 172 VAL A N 1
ATOM 1349 C CA . VAL A 1 172 ? -11.848 -0.841 1.435 1.00 81.31 172 VAL A CA 1
ATOM 1350 C C . VAL A 1 172 ? -12.757 -1.814 2.194 1.00 81.31 172 VAL A C 1
ATOM 1352 O O . VAL A 1 172 ? -12.534 -3.022 2.153 1.00 81.31 172 VAL A O 1
ATOM 1355 N N . PHE A 1 173 ? -13.817 -1.302 2.823 1.00 78.00 173 PHE A N 1
ATOM 1356 C CA . PHE A 1 173 ? -14.731 -2.042 3.691 1.00 78.00 173 PHE A CA 1
ATOM 1357 C C . PHE A 1 173 ? -15.277 -3.362 3.115 1.00 78.00 173 PHE A C 1
ATOM 1359 O O . PHE A 1 173 ? -15.229 -4.367 3.825 1.00 78.00 173 PHE A O 1
ATOM 1366 N N . PRO A 1 174 ? -15.700 -3.452 1.837 1.00 74.69 174 PRO A N 1
ATOM 1367 C CA . PRO A 1 174 ? -16.172 -4.719 1.273 1.00 74.69 174 PRO A CA 1
ATOM 1368 C C . PRO A 1 174 ? -15.113 -5.830 1.277 1.00 74.69 174 PRO A C 1
ATOM 1370 O O . PRO A 1 174 ? -15.463 -7.001 1.322 1.00 74.69 174 PRO A O 1
ATOM 1373 N N . GLY A 1 175 ? -13.823 -5.478 1.241 1.00 71.06 175 GLY A N 1
ATOM 1374 C CA . GLY A 1 175 ? -12.720 -6.439 1.326 1.00 71.06 175 GLY A CA 1
ATOM 1375 C C . GLY A 1 175 ? -12.436 -6.937 2.747 1.00 71.06 175 GLY A C 1
ATOM 1376 O O . GLY A 1 175 ? -11.686 -7.895 2.913 1.00 71.06 175 GLY A O 1
ATOM 1377 N N . LEU A 1 176 ? -13.017 -6.298 3.767 1.00 70.25 176 LEU A N 1
ATOM 1378 C CA . LEU A 1 176 ? -12.867 -6.678 5.175 1.00 70.25 176 LEU A CA 1
ATOM 1379 C C . LEU A 1 176 ? -13.905 -7.715 5.614 1.00 70.25 176 LEU A C 1
ATOM 1381 O O . LEU A 1 176 ? -13.634 -8.555 6.477 1.00 70.25 176 LEU A O 1
ATOM 1385 N N . ILE A 1 177 ? -15.090 -7.663 5.006 1.00 66.62 177 ILE A N 1
ATOM 1386 C CA . ILE A 1 177 ? -16.190 -8.580 5.285 1.00 66.62 177 ILE A CA 1
ATOM 1387 C C . ILE A 1 177 ? -16.056 -9.788 4.354 1.00 66.62 177 ILE A C 1
ATOM 1389 O O . ILE A 1 177 ? -16.554 -9.791 3.232 1.00 66.62 177 ILE A O 1
ATOM 1393 N N . SER A 1 178 ? -15.377 -10.832 4.827 1.00 62.75 178 SER A N 1
ATOM 1394 C CA . SER A 1 178 ? -15.462 -12.172 4.244 1.00 62.75 178 SER A CA 1
ATOM 1395 C C . SER A 1 178 ? -16.517 -12.978 5.011 1.00 62.75 178 SER A C 1
ATOM 1397 O O . SER A 1 178 ? -16.764 -12.729 6.194 1.00 62.75 178 SER A O 1
ATOM 1399 N N . GLN A 1 179 ? -17.148 -13.963 4.361 1.00 51.88 179 GLN A N 1
ATOM 1400 C CA . GLN A 1 179 ? -18.191 -14.800 4.980 1.00 51.88 179 GLN A CA 1
ATOM 1401 C C . GLN A 1 179 ? -17.732 -15.511 6.272 1.00 51.88 179 GLN A C 1
ATOM 1403 O O . GLN A 1 179 ? -18.575 -15.891 7.079 1.00 51.88 179 GLN A O 1
ATOM 1408 N N . GLY A 1 180 ? -16.420 -15.654 6.504 1.00 54.62 180 GLY A N 1
ATOM 1409 C CA . GLY A 1 180 ? -15.859 -16.248 7.722 1.00 54.62 180 GLY A CA 1
ATOM 1410 C C . GLY A 1 180 ? -15.405 -15.248 8.792 1.00 54.62 180 GLY A C 1
ATOM 1411 O O . GLY A 1 180 ? -15.135 -15.658 9.917 1.00 54.62 180 GLY A O 1
ATOM 1412 N N . SER A 1 181 ? -15.306 -13.952 8.477 1.00 56.22 181 SER A N 1
ATOM 1413 C CA . SER A 1 181 ? -14.742 -12.956 9.395 1.00 56.22 181 SER A CA 1
ATOM 1414 C C . SER A 1 181 ? -15.772 -12.151 10.173 1.00 56.22 181 SER A C 1
ATOM 1416 O O . SER A 1 181 ? -15.362 -11.507 11.126 1.00 56.22 181 SER A O 1
ATOM 1418 N N . PHE A 1 182 ? -17.070 -12.228 9.841 1.00 58.00 182 PHE A N 1
ATOM 1419 C CA . PHE A 1 182 ? -18.134 -11.392 10.425 1.00 58.00 182 PHE A CA 1
ATOM 1420 C C . PHE A 1 182 ? -18.413 -11.632 11.922 1.00 58.00 182 PHE A C 1
ATOM 1422 O O . PHE A 1 182 ? -18.590 -10.683 12.682 1.00 58.00 182 PHE A O 1
ATOM 1429 N N . LEU A 1 183 ? -18.424 -12.890 12.374 1.00 58.12 183 LEU A N 1
ATOM 1430 C CA . LEU A 1 183 ? -18.715 -13.234 13.776 1.00 58.12 183 LEU A CA 1
ATOM 1431 C C . LEU A 1 183 ? -17.634 -12.732 14.760 1.00 58.12 183 LEU A C 1
ATOM 1433 O O . LEU A 1 183 ? -17.996 -12.130 15.772 1.00 58.12 183 LEU A O 1
ATOM 1437 N N . PRO A 1 184 ? -16.325 -12.869 14.463 1.00 57.72 184 PRO A N 1
ATOM 1438 C CA . PRO A 1 184 ? -15.261 -12.235 15.247 1.00 57.72 184 PRO A CA 1
ATOM 1439 C C . PRO A 1 184 ? -15.237 -10.693 15.225 1.00 57.72 184 PRO A C 1
ATOM 1441 O O . PRO A 1 184 ? -14.486 -10.106 16.005 1.00 57.72 184 PRO A O 1
ATOM 1444 N N . LEU A 1 185 ? -16.015 -10.013 14.363 1.00 60.53 185 LEU A N 1
ATOM 1445 C CA . LEU A 1 185 ? -16.020 -8.538 14.297 1.00 60.53 185 LEU A CA 1
ATOM 1446 C C . LEU A 1 185 ? -16.724 -7.906 15.496 1.00 60.53 185 LEU A C 1
ATOM 1448 O O . LEU A 1 185 ? -16.319 -6.833 15.937 1.00 60.53 185 LEU A O 1
ATOM 1452 N N . PHE A 1 186 ? -17.758 -8.560 16.030 1.00 63.72 186 PHE A N 1
ATOM 1453 C CA . PHE A 1 186 ? -18.583 -7.996 17.100 1.00 63.72 186 PHE A CA 1
ATOM 1454 C C . PHE A 1 186 ? -17.782 -7.645 18.363 1.00 63.72 186 PHE A C 1
ATOM 1456 O O . PHE A 1 186 ? -17.890 -6.504 18.805 1.00 63.72 186 PHE A O 1
ATOM 1463 N N . PRO A 1 187 ? -16.920 -8.530 18.906 1.00 63.78 187 PRO A N 1
ATOM 1464 C CA . PRO A 1 187 ? -16.077 -8.184 20.051 1.00 63.78 187 PRO A CA 1
ATOM 1465 C C . PRO A 1 187 ? -15.150 -6.994 19.781 1.00 63.78 187 PRO A C 1
ATOM 1467 O O . PRO A 1 187 ? -14.971 -6.143 20.641 1.00 63.78 187 PRO A O 1
ATOM 1470 N N . SER A 1 188 ? -14.609 -6.891 18.563 1.00 61.25 188 SER A N 1
ATOM 1471 C CA . SER A 1 188 ? -13.691 -5.804 18.206 1.00 61.25 188 SER A CA 1
ATOM 1472 C C . SER A 1 188 ? -14.388 -4.452 18.104 1.00 61.25 188 SER A C 1
ATOM 1474 O O . SER A 1 188 ? -13.761 -3.446 18.404 1.00 61.25 188 SER A O 1
ATOM 1476 N N . ILE A 1 189 ? -15.662 -4.432 17.690 1.00 62.25 189 ILE A N 1
ATOM 1477 C CA . ILE A 1 189 ? -16.518 -3.236 17.688 1.00 62.25 189 ILE A CA 1
ATOM 1478 C C . ILE A 1 189 ? -16.854 -2.822 19.128 1.00 62.25 189 ILE A C 1
ATOM 1480 O O . ILE A 1 189 ? -16.895 -1.632 19.425 1.00 62.25 189 ILE A O 1
ATOM 1484 N N . ILE A 1 190 ? -17.057 -3.802 20.016 1.00 61.91 190 ILE A N 1
ATOM 1485 C CA . ILE A 1 190 ? -17.393 -3.575 21.428 1.00 61.91 190 ILE A CA 1
ATOM 1486 C C . ILE A 1 190 ? -16.187 -3.043 22.233 1.00 61.91 190 ILE A C 1
ATOM 1488 O O . ILE A 1 190 ? -16.342 -2.248 23.158 1.00 61.91 190 ILE A O 1
ATOM 1492 N N . ASP A 1 191 ? -14.967 -3.419 21.862 1.00 63.75 191 ASP A N 1
ATOM 1493 C CA . ASP A 1 191 ? -13.750 -2.947 22.538 1.00 63.75 191 ASP A CA 1
ATOM 1494 C C . ASP A 1 191 ? -13.320 -1.519 22.145 1.00 63.75 191 ASP A C 1
ATOM 1496 O O . ASP A 1 191 ? -12.339 -1.000 22.688 1.00 63.75 191 ASP A O 1
ATOM 1500 N N . LEU A 1 192 ? -14.003 -0.858 21.201 1.00 60.34 192 LEU A N 1
ATOM 1501 C CA . LEU A 1 192 ? -13.690 0.536 20.879 1.00 60.34 192 LEU A CA 1
ATOM 1502 C C . LEU A 1 192 ? -14.286 1.512 21.913 1.00 60.34 192 LEU A C 1
ATOM 1504 O O . LEU A 1 192 ? -15.322 1.231 22.511 1.00 60.34 192 LEU A O 1
ATOM 1508 N N . PRO A 1 193 ? -13.669 2.694 22.108 1.00 57.94 193 PRO A N 1
ATOM 1509 C CA . PRO A 1 193 ? -14.239 3.767 22.925 1.00 57.94 193 PRO A CA 1
ATOM 1510 C C . PRO A 1 193 ? -15.669 4.130 22.492 1.00 57.94 193 PRO A C 1
ATOM 1512 O O . PRO A 1 193 ? -15.994 4.060 21.307 1.00 57.94 193 PRO A O 1
ATOM 1515 N N . SER A 1 194 ? -16.509 4.580 23.432 1.00 57.84 194 SER A N 1
ATOM 1516 C CA . SER A 1 194 ? -17.929 4.928 23.211 1.00 57.84 194 SER A CA 1
ATOM 1517 C C . SER A 1 194 ? -18.170 5.861 22.011 1.00 57.84 194 SER A C 1
ATOM 1519 O O . SER A 1 194 ? -19.165 5.712 21.307 1.00 57.84 194 SER A O 1
ATOM 1521 N N . GLU A 1 195 ? -17.238 6.771 21.723 1.00 46.50 195 GLU A N 1
ATOM 1522 C CA . GLU A 1 195 ? -17.300 7.714 20.592 1.00 46.50 195 GLU A CA 1
ATOM 1523 C C . GLU A 1 195 ? -17.128 7.035 19.218 1.00 46.50 195 GLU A C 1
ATOM 1525 O O . GLU A 1 195 ? -17.645 7.501 18.204 1.00 46.50 195 GLU A O 1
ATOM 1530 N N . CYS A 1 196 ? -16.454 5.886 19.172 1.00 52.53 196 CYS A N 1
ATOM 1531 C CA . CYS A 1 196 ? -16.140 5.155 17.944 1.00 52.53 196 CYS A CA 1
ATOM 1532 C C . CYS A 1 196 ? -17.279 4.225 17.498 1.00 52.53 196 CYS A C 1
ATOM 1534 O O . CYS A 1 196 ? -17.379 3.890 16.313 1.00 52.53 196 CYS A O 1
ATOM 1536 N N . TYR A 1 197 ? -18.160 3.832 18.427 1.00 58.44 197 TYR A N 1
ATOM 1537 C CA . TYR A 1 197 ? -19.338 3.023 18.119 1.00 58.44 197 TYR A CA 1
ATOM 1538 C C . TYR A 1 197 ? -20.243 3.711 17.116 1.00 58.44 197 TYR A C 1
ATOM 1540 O O . TYR A 1 197 ? -20.776 3.037 16.250 1.00 58.44 197 TYR A O 1
ATOM 1548 N N . PHE A 1 198 ? -20.399 5.033 17.192 1.00 55.12 198 PHE A N 1
ATOM 1549 C CA . PHE A 1 198 ? -21.295 5.753 16.292 1.00 55.12 198 PHE A CA 1
ATOM 1550 C C . PHE A 1 198 ? -20.849 5.621 14.830 1.00 55.12 198 PHE A C 1
ATOM 1552 O O . PHE A 1 198 ? -21.669 5.333 13.964 1.00 55.12 198 PHE A O 1
ATOM 1559 N N . MET A 1 199 ? -19.542 5.706 14.566 1.00 55.59 199 MET A N 1
ATOM 1560 C CA . MET A 1 199 ? -18.983 5.508 13.226 1.00 55.59 199 MET A CA 1
ATOM 1561 C C . MET A 1 199 ? -19.005 4.047 12.785 1.00 55.59 199 MET A C 1
ATOM 1563 O O . MET A 1 199 ? -19.407 3.761 11.663 1.00 55.59 199 MET A O 1
ATOM 1567 N N . ALA A 1 200 ? -18.634 3.100 13.651 1.00 56.28 200 ALA A N 1
ATOM 1568 C CA . ALA A 1 200 ? -18.722 1.676 13.320 1.00 56.28 200 ALA A CA 1
ATOM 1569 C C . ALA A 1 200 ? -20.177 1.246 13.048 1.00 56.28 200 ALA A C 1
ATOM 1571 O O . ALA A 1 200 ? -20.447 0.519 12.097 1.00 56.28 200 ALA A O 1
ATOM 1572 N N . PHE A 1 201 ? -21.121 1.747 13.841 1.00 58.69 201 PHE A N 1
ATOM 1573 C CA . PHE A 1 201 ? -22.553 1.504 13.706 1.00 58.69 201 PHE A CA 1
ATOM 1574 C C . PHE A 1 201 ? -23.119 2.171 12.448 1.00 58.69 201 PHE A C 1
ATOM 1576 O O . PHE A 1 201 ? -23.860 1.520 11.718 1.00 58.69 201 PHE A O 1
ATOM 1583 N N . LEU A 1 202 ? -22.712 3.404 12.113 1.00 55.97 202 LEU A N 1
ATOM 1584 C CA . LEU A 1 202 ? -23.051 4.041 10.834 1.00 55.97 202 LEU A CA 1
ATOM 1585 C C . LEU A 1 202 ? -22.451 3.297 9.635 1.00 55.97 202 LEU A C 1
ATOM 1587 O O . LEU A 1 202 ? -23.132 3.131 8.633 1.00 55.97 202 LEU A O 1
ATOM 1591 N N . LEU A 1 203 ? -21.221 2.792 9.715 1.00 55.41 203 LEU A N 1
ATOM 1592 C CA . LEU A 1 203 ? -20.588 2.030 8.629 1.00 55.41 203 LEU A CA 1
ATOM 1593 C C . LEU A 1 203 ? -21.220 0.642 8.425 1.00 55.41 203 LEU A C 1
ATOM 1595 O O . LEU A 1 203 ? -21.251 0.142 7.305 1.00 55.41 203 LEU A O 1
ATOM 1599 N N . ILE A 1 204 ? -21.740 0.022 9.489 1.00 55.19 204 ILE A N 1
ATOM 1600 C CA . ILE A 1 204 ? -22.439 -1.274 9.426 1.00 55.19 204 ILE A CA 1
ATOM 1601 C C . ILE A 1 204 ? -23.905 -1.104 9.004 1.00 55.19 204 ILE A C 1
ATOM 1603 O O . ILE A 1 204 ? -24.439 -1.965 8.307 1.00 55.19 204 ILE A O 1
ATOM 1607 N N . LEU A 1 205 ? -24.559 -0.010 9.412 1.00 48.28 205 LEU A N 1
ATOM 1608 C CA . LEU A 1 205 ? -25.964 0.266 9.101 1.00 48.28 205 LEU A CA 1
ATOM 1609 C C . LEU A 1 205 ? -26.185 1.134 7.867 1.00 48.28 205 LEU A C 1
ATOM 1611 O O . LEU A 1 205 ? -27.329 1.217 7.426 1.00 48.28 205 LEU A O 1
ATOM 1615 N N . THR A 1 206 ? -25.155 1.775 7.304 1.00 45.03 206 THR A N 1
ATOM 1616 C CA . THR A 1 206 ? -25.286 2.437 6.003 1.00 45.03 206 THR A CA 1
ATOM 1617 C C . THR A 1 206 ? -25.586 1.344 4.987 1.00 45.03 206 THR A C 1
ATOM 1619 O O . THR A 1 206 ? -24.716 0.525 4.671 1.00 45.03 206 THR A O 1
ATOM 1622 N N . PRO A 1 207 ? -26.830 1.264 4.484 1.00 37.88 207 PRO A N 1
ATOM 1623 C CA . PRO A 1 207 ? -27.160 0.259 3.505 1.00 37.88 207 PRO A CA 1
ATOM 1624 C C . PRO A 1 207 ? -26.286 0.569 2.301 1.00 37.88 207 PRO A C 1
ATOM 1626 O O . PRO A 1 207 ? -26.183 1.722 1.872 1.00 37.88 207 PRO A O 1
ATOM 1629 N N . ASN A 1 208 ? -25.643 -0.459 1.763 1.00 41.78 208 ASN A N 1
ATOM 1630 C CA . ASN A 1 208 ? -25.001 -0.392 0.466 1.00 41.78 208 ASN A CA 1
ATOM 1631 C C . ASN A 1 208 ? -26.120 -0.165 -0.571 1.00 41.78 208 ASN A C 1
ATOM 1633 O O . ASN A 1 208 ? -26.588 -1.094 -1.223 1.00 41.78 208 ASN A O 1
ATOM 1637 N N . GLU A 1 209 ? -26.609 1.074 -0.686 1.00 35.94 209 GLU A N 1
ATOM 1638 C CA . GLU A 1 209 ? -27.557 1.561 -1.693 1.00 35.94 209 GLU A CA 1
ATOM 1639 C C . GLU A 1 209 ? -26.830 1.655 -3.043 1.00 35.94 209 GLU A C 1
ATOM 1641 O O . GLU A 1 209 ? -26.786 2.679 -3.720 1.00 35.94 209 GLU A O 1
ATOM 1646 N N . LYS A 1 210 ? -26.236 0.537 -3.454 1.00 35.28 210 LYS A N 1
ATOM 1647 C CA . LYS A 1 210 ? -26.001 0.196 -4.848 1.00 35.28 210 LYS A CA 1
ATOM 1648 C C . LYS A 1 210 ? -26.677 -1.141 -5.110 1.00 35.28 210 LYS A C 1
ATOM 1650 O O . LYS A 1 210 ? -26.042 -2.175 -5.282 1.00 35.28 210 LYS A O 1
ATOM 1655 N N . LYS A 1 211 ? -28.013 -1.055 -5.131 1.00 35.00 211 LYS A N 1
ATOM 1656 C CA . LYS A 1 211 ? -28.927 -1.840 -5.978 1.00 35.00 211 LYS A CA 1
ATOM 1657 C C . LYS A 1 211 ? -28.155 -2.307 -7.223 1.00 35.00 211 LYS A C 1
ATOM 1659 O O . LYS A 1 211 ? -27.660 -1.475 -7.973 1.00 35.00 211 LYS A O 1
ATOM 1664 N N . VAL A 1 212 ? -27.935 -3.605 -7.444 1.00 40.12 212 VAL A N 1
ATOM 1665 C CA . VAL A 1 212 ? -28.968 -4.543 -7.919 1.00 40.12 212 VAL A CA 1
ATOM 1666 C C . VAL A 1 212 ? -30.072 -3.772 -8.628 1.00 40.12 212 VAL A C 1
ATOM 1668 O O . VAL A 1 212 ? -31.140 -3.553 -8.067 1.00 40.12 212 VAL A O 1
ATOM 1671 N N . LYS A 1 213 ? -29.779 -3.287 -9.832 1.00 32.41 213 LYS A N 1
ATOM 1672 C CA . LYS A 1 213 ? -30.784 -3.007 -10.853 1.00 32.41 213 LYS A CA 1
ATOM 1673 C C . LYS A 1 213 ? -30.124 -3.073 -12.232 1.00 32.41 213 LYS A C 1
ATOM 1675 O O . LYS A 1 213 ? -29.405 -2.152 -12.599 1.00 32.41 213 LYS A O 1
ATOM 1680 N N . GLN A 1 214 ? -30.496 -4.160 -12.915 1.00 34.62 214 GLN A N 1
ATOM 1681 C CA . GLN A 1 214 ? -30.395 -4.485 -14.343 1.00 34.62 214 GLN A CA 1
ATOM 1682 C C . GLN A 1 214 ? -29.022 -4.894 -14.871 1.00 34.62 214 GLN A C 1
ATOM 1684 O O . GLN A 1 214 ? -28.106 -4.051 -14.928 1.00 34.62 214 GLN A O 1
#